Protein AF-A0A426WX35-F1 (afdb_monomer_lite)

Sequence (228 aa):
MSDLGHQDPDKEMKAKWRGLKNSTKVWNDLSATEEFERGLLHPQLARELYTLPSEVLLARAAKEMVLMALFDRVHDAGRLITFMDYWISHLQQELDAQKLGGGPEAVAKAEERASELEQELEKTKRERDEALQRLEASEKELNEVHSSLFEIQRLLKEARVRAQKMDDELLQSIKALENARAELPRQSVDRYKESTGFKEGLKRMGRVTYEYGYRVALARFHALHPDS

Secondary structure (DSSP, 8-state):
--------TTS------TT----S-GGG-HHHHHHHHTT---HHHHHHTTTS-HHHHHHHHHHHHHHHHHHHHHHHHHHHHHHHHHHHHHHHHHHHHHHHHT-HHHHHHHHHHHHHHHHHHHHHHHHHHHHHHHHHHHHHHHHHHHHHHHHHHHHHHHHHHHHHHHHHHHHHHHHHHHHHHHHHHHHHHHHHHHSHHHHHHHHHHHHHHHHHHHHHHHHHHHHH-TT-

Organism: Ensete ventricosum (NCBI:txid4639)

Radius of gyration: 81.28 Å; chains: 1; bounding box: 144×53×217 Å

Foldseek 3Di:
DDDDDDDDPPPPDDDPPVDDDPDPPCPPDPVSVVCVVVVNDPPVLVVCVVPDDPVVVVVVVVVVVVVVVVVVVVVVVVVVVVVVVVVVVVVVVVVVCCCPVCDPVVVVVVVVVVVVVVVVVVVVVVVVVVVVVVVVVVVVVVVVVVVVVVVVVVVVVVVVVVVVVVVVVVVVVVVVVVVCVVVVVVVVVVVVCVDPVNVVVVVVVVVVVVVVVVVVVVVVVCVVVVPD

pLDDT: mean 82.25, std 18.09, range [35.84, 98.69]

Structure (mmCIF, N/CA/C/O backbone):
data_AF-A0A426WX35-F1
#
_entry.id   AF-A0A426WX35-F1
#
loop_
_atom_site.group_PDB
_atom_site.id
_atom_site.type_symbol
_atom_site.label_atom_id
_atom_site.label_alt_id
_atom_site.label_comp_id
_atom_site.label_asym_id
_atom_site.label_entity_id
_atom_site.label_seq_id
_atom_site.pdbx_PDB_ins_code
_atom_site.Cartn_x
_atom_site.Cartn_y
_atom_site.Cartn_z
_atom_site.occupancy
_atom_site.B_iso_or_equiv
_atom_site.auth_seq_id
_atom_site.auth_comp_id
_atom_site.auth_asym_id
_atom_site.auth_atom_id
_atom_site.pdbx_PDB_model_num
ATOM 1 N N . MET A 1 1 ? 67.149 44.032 -99.003 1.00 35.84 1 MET A N 1
ATOM 2 C CA . MET A 1 1 ? 66.791 43.488 -100.328 1.00 35.84 1 MET A CA 1
ATOM 3 C C . MET A 1 1 ? 67.966 42.651 -100.782 1.00 35.84 1 MET A C 1
ATOM 5 O O . MET A 1 1 ? 69.007 43.220 -101.077 1.00 35.84 1 MET A O 1
ATOM 9 N N . SER A 1 2 ? 67.837 41.328 -100.715 1.00 41.03 2 SER A N 1
ATOM 10 C CA . SER A 1 2 ? 68.849 40.400 -101.221 1.00 41.03 2 SER A CA 1
ATOM 11 C C . SER A 1 2 ? 68.276 39.724 -102.454 1.00 41.03 2 SER A C 1
ATOM 13 O O . SER A 1 2 ? 67.173 39.185 -102.421 1.00 41.03 2 SER A O 1
ATOM 15 N N . ASP A 1 3 ? 69.034 39.874 -103.526 1.00 39.41 3 ASP A N 1
ATOM 16 C CA . ASP A 1 3 ? 68.765 39.500 -104.903 1.00 39.41 3 ASP A CA 1
ATOM 17 C C . ASP A 1 3 ? 68.552 37.981 -105.031 1.00 39.41 3 ASP A C 1
ATOM 19 O O . ASP A 1 3 ? 69.436 37.186 -104.700 1.00 39.41 3 ASP A O 1
ATOM 23 N N . LEU A 1 4 ? 67.352 37.568 -105.448 1.00 45.44 4 LEU A N 1
ATOM 24 C CA . LEU A 1 4 ? 67.028 36.171 -105.739 1.00 45.44 4 LEU A CA 1
ATOM 25 C C . LEU A 1 4 ? 67.332 35.915 -107.215 1.00 45.44 4 LEU A C 1
ATOM 27 O O . LEU A 1 4 ? 66.537 36.238 -108.097 1.00 45.44 4 LEU A O 1
ATOM 31 N N . GLY A 1 5 ? 68.505 35.332 -107.458 1.00 42.34 5 GLY A N 1
ATOM 32 C CA . GLY A 1 5 ? 68.944 34.909 -108.782 1.00 42.34 5 GLY A CA 1
ATOM 33 C C . GLY A 1 5 ? 67.929 33.985 -109.463 1.00 42.34 5 GLY A C 1
ATOM 34 O O . GLY A 1 5 ? 67.391 33.062 -108.850 1.00 42.34 5 GLY A O 1
ATOM 35 N N . HIS A 1 6 ? 67.694 34.258 -110.746 1.00 46.62 6 HIS A N 1
ATOM 36 C CA . HIS A 1 6 ? 66.867 33.479 -111.667 1.00 46.62 6 HIS A CA 1
ATOM 37 C C . HIS A 1 6 ? 67.117 31.963 -111.541 1.00 46.62 6 HIS A C 1
ATOM 39 O O . HIS A 1 6 ? 68.237 31.492 -111.748 1.00 46.62 6 HIS A O 1
ATOM 45 N N . GLN A 1 7 ? 66.061 31.199 -111.241 1.00 55.03 7 GLN A N 1
ATOM 46 C CA . GLN A 1 7 ? 66.040 29.743 -111.387 1.00 55.03 7 GLN A CA 1
ATOM 47 C C . GLN A 1 7 ? 65.289 29.365 -112.664 1.00 55.03 7 GLN A C 1
ATOM 49 O O . GLN A 1 7 ? 64.151 29.770 -112.872 1.00 55.03 7 GLN A O 1
ATOM 54 N N . ASP A 1 8 ? 65.972 28.585 -113.496 1.00 48.81 8 ASP A N 1
ATOM 55 C CA . ASP A 1 8 ? 65.489 28.005 -114.745 1.00 48.81 8 ASP A CA 1
ATOM 56 C C . ASP A 1 8 ? 64.387 26.952 -114.480 1.00 48.81 8 ASP A C 1
ATOM 58 O O . ASP A 1 8 ? 64.645 25.989 -113.743 1.00 48.81 8 ASP A O 1
ATOM 62 N N . PRO A 1 9 ? 63.170 27.120 -115.031 1.00 53.59 9 PRO A N 1
ATOM 63 C CA . PRO A 1 9 ? 62.050 26.204 -114.822 1.00 53.59 9 PRO A CA 1
ATOM 64 C C . PRO A 1 9 ? 62.204 24.835 -115.512 1.00 53.59 9 PRO A C 1
ATOM 66 O O . PRO A 1 9 ? 61.463 23.924 -115.149 1.00 53.59 9 PRO A O 1
ATOM 69 N N . ASP A 1 10 ? 63.176 24.641 -116.414 1.00 50.47 10 ASP A N 1
ATOM 70 C CA . ASP A 1 10 ? 63.428 23.348 -117.088 1.00 50.47 10 ASP A CA 1
ATOM 71 C C . ASP A 1 10 ? 64.494 22.480 -116.389 1.00 50.47 10 ASP A C 1
ATOM 73 O O . ASP A 1 10 ? 64.931 21.435 -116.888 1.00 50.47 10 ASP A O 1
ATOM 77 N N . LYS A 1 11 ? 64.916 22.865 -115.179 1.00 51.75 11 LYS A N 1
ATOM 78 C CA . LYS A 1 11 ? 65.880 22.088 -114.400 1.00 51.75 11 LYS A CA 1
ATOM 79 C C . LYS A 1 11 ? 65.215 20.870 -113.754 1.00 51.75 11 LYS A C 1
ATOM 81 O O . LYS A 1 11 ? 64.588 20.972 -112.703 1.00 51.75 11 LYS A O 1
ATOM 86 N N . GLU A 1 12 ? 65.431 19.706 -114.366 1.00 41.78 12 GLU A N 1
ATOM 87 C CA . GLU A 1 12 ? 65.040 18.371 -113.890 1.00 41.78 12 GLU A CA 1
ATOM 88 C C . GLU A 1 12 ? 65.126 18.239 -112.348 1.00 41.78 12 GLU A C 1
ATOM 90 O O . GLU A 1 12 ? 66.213 18.261 -111.750 1.00 41.78 12 GLU A O 1
ATOM 95 N N . MET A 1 13 ? 63.963 18.121 -111.684 1.00 36.88 13 MET A N 1
ATOM 96 C CA . MET A 1 13 ? 63.845 18.009 -110.224 1.00 36.88 13 MET A CA 1
ATOM 97 C C . MET A 1 13 ? 64.406 16.669 -109.732 1.00 36.88 13 MET A C 1
ATOM 99 O O . MET A 1 13 ? 63.690 15.688 -109.535 1.00 36.88 13 MET A O 1
ATOM 103 N N . LYS A 1 14 ? 65.712 16.628 -109.459 1.00 41.09 14 LYS A N 1
ATOM 104 C CA . LYS A 1 14 ? 66.335 15.516 -108.732 1.00 41.09 14 LYS A CA 1
ATOM 105 C C . LYS A 1 14 ? 65.851 15.501 -107.285 1.00 41.09 14 LYS A C 1
ATOM 107 O O . LYS A 1 14 ? 66.330 16.268 -106.446 1.00 41.09 14 LYS A O 1
ATOM 112 N N . ALA A 1 15 ? 64.935 14.589 -106.982 1.00 43.28 15 ALA A N 1
ATOM 113 C CA . ALA A 1 15 ? 64.483 14.334 -105.624 1.00 43.28 15 ALA A CA 1
ATOM 114 C C . ALA A 1 15 ? 65.666 13.890 -104.737 1.00 43.28 15 ALA A C 1
ATOM 116 O O . ALA A 1 15 ? 66.335 12.881 -104.985 1.00 43.28 15 ALA A O 1
ATOM 117 N N . LYS A 1 16 ? 65.966 14.687 -103.705 1.00 48.19 16 LYS A N 1
ATOM 118 C CA . LYS A 1 16 ? 67.061 14.457 -102.751 1.00 48.19 16 LYS A CA 1
ATOM 119 C C . LYS A 1 16 ? 66.663 13.393 -101.721 1.00 48.19 16 LYS A C 1
ATOM 121 O O . LYS A 1 16 ? 66.504 13.683 -100.544 1.00 48.19 16 LYS A O 1
ATOM 126 N N . TRP A 1 17 ? 66.584 12.136 -102.144 1.00 51.44 17 TRP A N 1
ATOM 127 C CA . TRP A 1 17 ? 66.287 10.985 -101.275 1.00 51.44 17 TRP A CA 1
ATOM 128 C C . TRP A 1 17 ? 67.484 10.484 -100.449 1.00 51.44 17 TRP A C 1
ATOM 130 O O . TRP A 1 17 ? 67.507 9.345 -99.992 1.00 51.44 17 TRP A O 1
ATOM 140 N N . ARG A 1 18 ? 68.517 11.309 -100.246 1.00 42.22 18 ARG A N 1
ATOM 141 C CA . ARG A 1 18 ? 69.808 10.853 -99.701 1.00 42.22 18 ARG A CA 1
ATOM 142 C C . ARG A 1 18 ? 69.814 10.631 -98.175 1.00 42.22 18 ARG A C 1
ATOM 144 O O . ARG A 1 18 ? 70.873 10.349 -97.628 1.00 42.22 18 ARG A O 1
ATOM 151 N N . GLY A 1 19 ? 68.667 10.761 -97.502 1.00 49.59 19 GLY A N 1
ATOM 152 C CA . GLY A 1 19 ? 68.556 10.712 -96.036 1.00 49.59 19 GLY A CA 1
ATOM 153 C C . GLY A 1 19 ? 67.538 9.724 -95.455 1.00 49.59 19 GLY A C 1
ATOM 154 O O . GLY A 1 19 ? 67.391 9.680 -94.239 1.00 49.59 19 GLY A O 1
ATOM 155 N N . LEU A 1 20 ? 66.835 8.928 -96.268 1.00 48.50 20 LEU A N 1
ATOM 156 C CA . LEU A 1 20 ? 65.834 7.978 -95.760 1.00 48.50 20 LEU A CA 1
ATOM 157 C C . LEU A 1 20 ? 66.506 6.711 -95.214 1.00 48.50 20 LEU A C 1
ATOM 159 O O . LEU A 1 20 ? 66.888 5.817 -95.969 1.00 48.50 20 LEU A O 1
ATOM 163 N N . LYS A 1 21 ? 66.657 6.626 -93.889 1.00 51.22 21 LYS A N 1
ATOM 164 C CA . LYS A 1 21 ? 67.103 5.406 -93.199 1.00 51.22 21 LYS A CA 1
ATOM 165 C C . LYS A 1 21 ? 65.905 4.502 -92.887 1.00 51.22 21 LYS A C 1
ATOM 167 O O . LYS A 1 21 ? 65.056 4.852 -92.078 1.00 51.22 21 LYS A O 1
ATOM 172 N N . ASN A 1 22 ? 65.891 3.302 -93.470 1.00 46.22 22 ASN A N 1
ATOM 173 C CA . ASN A 1 22 ? 64.995 2.207 -93.081 1.00 46.22 22 ASN A CA 1
ATOM 174 C C . ASN A 1 22 ? 65.512 1.561 -91.784 1.00 46.22 22 ASN A C 1
ATOM 176 O O . ASN A 1 22 ? 66.273 0.596 -91.836 1.00 46.22 22 ASN A O 1
ATOM 180 N N . SER A 1 23 ? 65.152 2.109 -90.624 1.00 51.22 23 SER A N 1
ATOM 181 C CA . SER A 1 23 ? 65.464 1.496 -89.328 1.00 51.22 23 SER A CA 1
ATOM 182 C C . SER A 1 23 ? 64.208 0.880 -88.724 1.00 51.22 23 SER A C 1
ATOM 184 O O . SER A 1 23 ? 63.247 1.581 -88.433 1.00 51.22 23 SER A O 1
ATOM 186 N N . THR A 1 24 ? 64.231 -0.427 -88.467 1.00 49.56 24 THR A N 1
ATOM 187 C CA . THR A 1 24 ? 63.160 -1.169 -87.772 1.00 49.56 24 THR A CA 1
ATOM 188 C C . THR A 1 24 ? 63.115 -0.877 -86.260 1.00 49.56 24 THR A C 1
ATOM 190 O O . THR A 1 24 ? 62.308 -1.454 -85.540 1.00 49.56 24 THR A O 1
ATOM 193 N N . LYS A 1 25 ? 63.997 -0.000 -85.757 1.00 54.25 25 LYS A N 1
ATOM 194 C CA . LYS A 1 25 ? 64.166 0.346 -84.336 1.00 54.25 25 LYS A CA 1
ATOM 195 C C . LYS A 1 25 ? 63.701 1.780 -84.039 1.00 54.25 25 LYS A C 1
ATOM 197 O O . LYS A 1 25 ? 64.444 2.545 -83.436 1.00 54.25 25 LYS A O 1
ATOM 202 N N . VAL A 1 26 ? 62.507 2.158 -84.499 1.00 51.62 26 VAL A N 1
ATOM 203 C CA . VAL A 1 26 ? 61.910 3.483 -84.208 1.00 51.62 26 VAL A CA 1
ATOM 204 C C . VAL A 1 26 ? 61.627 3.654 -82.706 1.00 51.62 26 VAL A C 1
ATOM 206 O O . VAL A 1 26 ? 61.770 4.743 -82.175 1.00 51.62 26 VAL A O 1
ATOM 209 N N . TRP A 1 27 ? 61.354 2.553 -82.001 1.00 49.62 27 TRP A N 1
ATOM 210 C CA . TRP A 1 27 ? 60.947 2.532 -80.590 1.00 49.62 27 TRP A CA 1
ATOM 211 C C . TRP A 1 27 ? 62.076 2.670 -79.555 1.00 49.62 27 TRP A C 1
ATOM 213 O O . TRP A 1 27 ? 61.814 2.606 -78.359 1.00 49.62 27 TRP A O 1
ATOM 223 N N . ASN A 1 28 ? 63.333 2.818 -79.984 1.00 49.47 28 ASN A N 1
ATOM 224 C CA . ASN A 1 28 ? 64.490 2.836 -79.076 1.00 49.47 28 ASN A CA 1
ATOM 225 C C . ASN A 1 28 ? 65.006 4.249 -78.756 1.00 49.47 28 ASN A C 1
ATOM 227 O O . ASN A 1 28 ? 66.001 4.377 -78.044 1.00 49.47 28 ASN A O 1
ATOM 231 N N . ASP A 1 29 ? 64.372 5.290 -79.297 1.00 58.91 29 ASP A N 1
ATOM 232 C CA . ASP A 1 29 ? 64.765 6.686 -79.110 1.00 58.91 29 ASP A CA 1
ATOM 233 C C . ASP A 1 29 ? 63.512 7.562 -78.946 1.00 58.91 29 ASP A C 1
ATOM 235 O O . ASP A 1 29 ? 62.600 7.522 -79.779 1.00 58.91 29 ASP A O 1
ATOM 239 N N . LEU A 1 30 ? 63.452 8.342 -77.860 1.00 59.59 30 LEU A N 1
ATOM 240 C CA . LEU A 1 30 ? 62.313 9.217 -77.550 1.00 59.59 30 LEU A CA 1
ATOM 241 C C . LEU A 1 30 ? 62.106 10.271 -78.647 1.00 59.59 30 LEU A C 1
ATOM 243 O O . LEU A 1 30 ? 60.969 10.552 -79.015 1.00 59.59 30 LEU A O 1
ATOM 247 N N . SER A 1 31 ? 63.200 10.788 -79.215 1.00 60.06 31 SER A N 1
ATOM 248 C CA . SER A 1 31 ? 63.159 11.794 -80.285 1.00 60.06 31 SER A CA 1
ATOM 249 C C . SER A 1 31 ? 62.548 11.225 -81.574 1.00 60.06 31 SER A C 1
ATOM 251 O O . SER A 1 31 ? 61.690 11.839 -82.203 1.00 60.06 31 SER A O 1
ATOM 253 N N . ALA A 1 32 ? 62.908 9.986 -81.929 1.00 55.72 32 ALA A N 1
ATOM 254 C CA . ALA A 1 32 ? 62.350 9.297 -83.094 1.00 55.72 32 ALA A CA 1
ATOM 255 C C . ALA A 1 32 ? 60.875 8.889 -82.904 1.00 55.72 32 ALA A C 1
ATOM 257 O O . ALA A 1 32 ? 60.145 8.758 -83.887 1.00 55.72 32 ALA A O 1
ATOM 258 N N . THR A 1 33 ? 60.439 8.702 -81.654 1.00 56.62 33 THR A N 1
ATOM 259 C CA . THR A 1 33 ? 59.055 8.347 -81.303 1.00 56.62 33 THR A CA 1
ATOM 260 C C . THR A 1 33 ? 58.130 9.568 -81.372 1.00 56.62 33 THR A C 1
ATOM 262 O O . THR A 1 33 ? 57.048 9.472 -81.947 1.00 56.62 33 THR A O 1
ATOM 265 N N . GLU A 1 34 ? 58.568 10.741 -80.897 1.00 57.81 34 GLU A N 1
ATOM 266 C CA . GLU A 1 34 ? 57.812 11.999 -81.047 1.00 57.81 34 GLU A CA 1
ATOM 267 C C . GLU A 1 34 ? 57.657 12.429 -82.516 1.00 57.81 34 GLU A C 1
ATOM 269 O O . GLU A 1 34 ? 56.597 12.921 -82.911 1.00 57.81 34 GLU A O 1
ATOM 274 N N . GLU A 1 35 ? 58.679 12.232 -83.357 1.00 58.09 35 GLU A N 1
ATOM 275 C CA . GLU A 1 35 ? 58.573 12.535 -84.794 1.00 58.09 35 GLU A CA 1
ATOM 276 C C . GLU A 1 35 ? 57.653 11.559 -85.553 1.00 58.09 35 GLU A C 1
ATOM 278 O O . GLU A 1 35 ? 57.046 11.937 -86.562 1.00 58.09 35 GLU A O 1
ATOM 283 N N . PHE A 1 36 ? 57.507 10.326 -85.060 1.00 57.84 36 PHE A N 1
ATOM 284 C CA . PHE A 1 36 ? 56.545 9.344 -85.566 1.00 57.84 36 PHE A CA 1
ATOM 285 C C . PHE A 1 36 ? 55.104 9.693 -85.149 1.00 57.84 36 PHE A C 1
ATOM 287 O O . PHE A 1 36 ? 54.229 9.750 -86.011 1.00 57.84 36 PHE A O 1
ATOM 294 N N . GLU A 1 37 ? 54.874 10.026 -83.873 1.00 55.34 37 GLU A N 1
ATOM 295 C CA . GLU A 1 37 ? 53.586 10.507 -83.328 1.00 55.34 37 GLU A CA 1
ATOM 296 C C . GLU A 1 37 ? 53.081 11.777 -84.040 1.00 55.34 37 GLU A C 1
ATOM 298 O O . GLU A 1 37 ? 51.889 11.932 -84.296 1.00 55.34 37 GLU A O 1
ATOM 303 N N . ARG A 1 38 ? 53.992 12.678 -84.438 1.00 58.56 38 ARG A N 1
ATOM 304 C CA . ARG A 1 38 ? 53.673 13.894 -85.212 1.00 58.56 38 ARG A CA 1
ATOM 305 C C . ARG A 1 38 ? 53.474 13.658 -86.717 1.00 58.56 38 ARG A C 1
ATOM 307 O O . ARG A 1 38 ? 53.255 14.619 -87.455 1.00 58.56 38 ARG A O 1
ATOM 314 N N . GLY A 1 39 ? 53.568 12.413 -87.190 1.00 57.16 39 GLY A N 1
ATOM 315 C CA . GLY A 1 39 ? 53.329 12.029 -88.586 1.00 57.16 39 GLY A CA 1
ATOM 316 C C . GLY A 1 39 ? 54.450 12.384 -89.576 1.00 57.16 39 GLY A C 1
ATOM 317 O O . GLY A 1 39 ? 54.257 12.228 -90.783 1.00 57.16 39 GLY A O 1
ATOM 318 N N . LEU A 1 40 ? 55.620 12.844 -89.109 1.00 56.00 40 LEU A N 1
ATOM 319 C CA . LEU A 1 40 ? 56.736 13.253 -89.980 1.00 56.00 40 LEU A CA 1
ATOM 320 C C . LEU A 1 40 ? 57.512 12.065 -90.571 1.00 56.00 40 LEU A C 1
ATOM 322 O O . LEU A 1 40 ? 58.073 12.176 -91.663 1.00 56.00 40 LEU A O 1
ATOM 326 N N . LEU A 1 41 ? 57.535 10.919 -89.886 1.00 56.69 41 LEU A N 1
ATOM 327 C CA . LEU A 1 41 ? 58.248 9.720 -90.330 1.00 56.69 41 LEU A CA 1
ATOM 328 C C . LEU A 1 41 ? 57.286 8.563 -90.607 1.00 56.69 41 LEU A C 1
ATOM 330 O O . LEU A 1 41 ? 57.254 7.565 -89.893 1.00 56.69 41 LEU A O 1
ATOM 334 N N . HIS A 1 42 ? 56.594 8.636 -91.745 1.00 58.88 42 HIS A N 1
ATOM 335 C CA . HIS A 1 42 ? 55.943 7.470 -92.353 1.00 58.88 42 HIS A CA 1
ATOM 336 C C . HIS A 1 42 ? 56.593 7.050 -93.690 1.00 58.88 42 HIS A C 1
ATOM 338 O O . HIS A 1 42 ? 55.940 7.002 -94.738 1.00 58.88 42 HIS A O 1
ATOM 344 N N . PRO A 1 43 ? 57.897 6.705 -93.689 1.00 59.28 43 PRO A N 1
ATOM 345 C CA . PRO A 1 43 ? 58.625 6.343 -94.904 1.00 59.28 43 PRO A CA 1
ATOM 346 C C . PRO A 1 43 ? 58.091 5.074 -95.592 1.00 59.28 43 PRO A C 1
ATOM 348 O O . PRO A 1 43 ? 58.172 4.971 -96.816 1.00 59.28 43 PRO A O 1
ATOM 351 N N . GLN A 1 44 ? 57.475 4.138 -94.855 1.00 58.00 44 GLN A N 1
ATOM 352 C CA . GLN A 1 44 ? 56.732 3.020 -95.454 1.00 58.00 44 GLN A CA 1
ATOM 353 C C . GLN A 1 44 ? 55.468 3.486 -96.195 1.00 58.00 44 GLN A C 1
ATOM 355 O O . GLN A 1 44 ? 55.207 3.013 -97.296 1.00 58.00 44 GLN A O 1
ATOM 360 N N . LEU A 1 45 ? 54.707 4.430 -95.630 1.00 60.50 45 LEU A N 1
ATOM 361 C CA . LEU A 1 45 ? 53.437 4.893 -96.197 1.00 60.50 45 LEU A CA 1
ATOM 362 C C . LEU A 1 45 ? 53.663 5.639 -97.522 1.00 60.50 45 LEU A C 1
ATOM 364 O O . LEU A 1 45 ? 53.009 5.345 -98.517 1.00 60.50 45 LEU A O 1
ATOM 368 N N . ALA A 1 46 ? 54.659 6.531 -97.566 1.00 60.84 46 ALA A N 1
ATOM 369 C CA . ALA A 1 46 ? 55.027 7.276 -98.775 1.00 60.84 46 ALA A CA 1
ATOM 370 C C . ALA A 1 46 ? 55.500 6.364 -99.924 1.00 60.84 46 ALA A C 1
ATOM 372 O O . ALA A 1 46 ? 55.205 6.621 -101.090 1.00 60.84 46 ALA A O 1
ATOM 373 N N . ARG A 1 47 ? 56.214 5.278 -99.599 1.00 61.72 47 ARG A N 1
ATOM 374 C CA . ARG A 1 47 ? 56.665 4.278 -100.578 1.00 61.72 47 ARG A CA 1
ATOM 375 C C . ARG A 1 47 ? 55.513 3.407 -101.089 1.00 61.72 47 ARG A C 1
ATOM 377 O O . ARG A 1 47 ? 55.476 3.077 -102.272 1.00 61.72 47 ARG A O 1
ATOM 384 N N . GLU A 1 48 ? 54.580 3.038 -100.222 1.00 62.41 48 GLU A N 1
ATOM 385 C CA . GLU A 1 48 ? 53.435 2.189 -100.563 1.00 62.41 48 GLU A CA 1
ATOM 386 C C . GLU A 1 48 ? 52.372 2.908 -101.401 1.00 62.41 48 GLU A C 1
ATOM 388 O O . GLU A 1 48 ? 51.821 2.296 -102.313 1.00 62.41 48 GLU A O 1
ATOM 393 N N . LEU A 1 49 ? 52.167 4.212 -101.188 1.00 64.88 49 LEU A N 1
ATOM 394 C CA . LEU A 1 49 ? 51.252 5.046 -101.982 1.00 64.88 49 LEU A CA 1
ATOM 395 C C . LEU A 1 49 ? 51.588 5.079 -103.488 1.00 64.88 49 LEU A C 1
ATOM 397 O O . LEU A 1 49 ? 50.693 5.269 -104.305 1.00 64.88 49 LEU A O 1
ATOM 401 N N . TYR A 1 50 ? 52.858 4.878 -103.860 1.00 63.00 50 TYR A N 1
ATOM 402 C CA . TYR A 1 50 ? 53.321 4.862 -105.257 1.00 63.00 50 TYR A CA 1
ATOM 403 C C . TYR A 1 50 ? 53.538 3.453 -105.832 1.00 63.00 50 TYR A C 1
ATOM 405 O O . TYR A 1 50 ? 53.851 3.328 -107.015 1.00 63.00 50 TYR A O 1
ATOM 413 N N . THR A 1 51 ? 53.418 2.392 -105.025 1.00 66.50 51 THR A N 1
ATOM 414 C CA . THR A 1 51 ? 53.774 1.021 -105.446 1.00 66.50 51 THR A CA 1
ATOM 415 C C . THR A 1 51 ? 52.658 -0.008 -105.280 1.00 66.50 51 THR A C 1
ATOM 417 O O . THR A 1 51 ? 52.723 -1.052 -105.927 1.00 66.50 51 THR A O 1
ATOM 420 N N . LEU A 1 52 ? 51.634 0.260 -104.461 1.00 74.12 52 LEU A N 1
ATOM 421 C CA . LEU A 1 52 ? 50.523 -0.663 -104.214 1.00 74.12 52 LEU A CA 1
ATOM 422 C C . LEU A 1 52 ? 49.212 -0.187 -104.873 1.00 74.12 52 LEU A C 1
ATOM 424 O O . LEU A 1 52 ? 48.945 1.015 -104.891 1.00 74.12 52 LEU A O 1
ATOM 428 N N . PRO A 1 53 ? 48.360 -1.102 -105.382 1.00 75.88 53 PRO A N 1
ATOM 429 C CA . PRO A 1 53 ? 47.014 -0.767 -105.850 1.00 75.88 53 PRO A CA 1
ATOM 430 C C . PRO A 1 53 ? 46.145 -0.146 -104.742 1.00 75.88 53 PRO A C 1
ATOM 432 O O . PRO A 1 53 ? 46.300 -0.466 -103.561 1.00 75.88 53 PRO A O 1
ATOM 435 N N . SER A 1 54 ? 45.185 0.701 -105.123 1.00 74.31 54 SER A N 1
ATOM 436 C CA . SER A 1 54 ? 44.313 1.450 -104.199 1.00 74.31 54 SER A CA 1
ATOM 437 C C . SER A 1 54 ? 43.532 0.569 -103.214 1.00 74.31 54 SER A C 1
ATOM 439 O O . SER A 1 54 ? 43.337 0.960 -102.067 1.00 74.31 54 SER A O 1
ATOM 441 N N . GLU A 1 55 ? 43.141 -0.639 -103.614 1.00 80.88 55 GLU A N 1
ATOM 442 C CA . GLU A 1 55 ? 42.439 -1.618 -102.769 1.00 80.88 55 GLU A CA 1
ATOM 443 C C . GLU A 1 55 ? 43.280 -2.052 -101.559 1.00 80.88 55 GLU A C 1
ATOM 445 O O . GLU A 1 55 ? 42.772 -2.173 -100.443 1.00 80.88 55 GLU A O 1
ATOM 450 N N . VAL A 1 56 ? 44.590 -2.223 -101.759 1.00 80.81 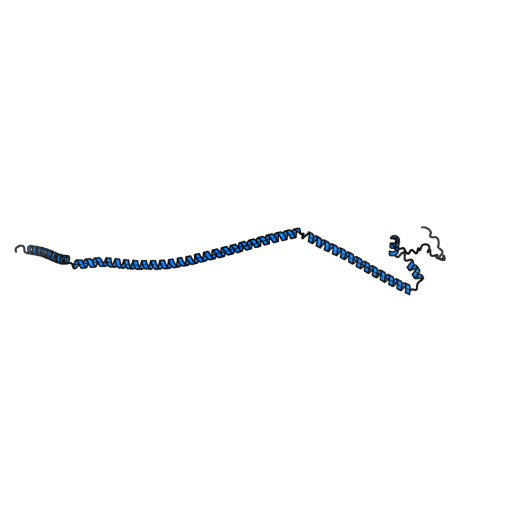56 VAL A N 1
ATOM 451 C CA . VAL A 1 56 ? 45.534 -2.612 -100.702 1.00 80.81 56 VAL A CA 1
ATOM 452 C C . VAL A 1 56 ? 45.758 -1.452 -99.732 1.00 80.81 56 VAL A C 1
ATOM 454 O O . VAL A 1 56 ? 45.842 -1.656 -98.519 1.00 80.81 56 VAL A O 1
ATOM 457 N N . LEU A 1 57 ? 45.793 -0.224 -100.252 1.00 78.25 57 LEU A N 1
ATOM 458 C CA . LEU A 1 57 ? 45.908 0.991 -99.448 1.00 78.25 57 LEU A CA 1
ATOM 459 C C . LEU A 1 57 ? 44.654 1.225 -98.593 1.00 78.25 57 LEU A C 1
ATOM 461 O O . LEU A 1 57 ? 44.781 1.545 -97.413 1.00 78.25 57 LEU A O 1
ATOM 465 N N . LEU A 1 58 ? 43.457 0.997 -99.144 1.00 79.06 58 LEU A N 1
ATOM 466 C CA . LEU A 1 58 ? 42.193 1.083 -98.404 1.00 79.06 58 LEU A CA 1
ATOM 467 C C . LEU A 1 58 ? 42.099 0.016 -97.306 1.00 79.06 58 LEU A C 1
ATOM 469 O O . LEU A 1 58 ? 41.725 0.336 -96.179 1.00 79.06 58 LEU A O 1
ATOM 473 N N . ALA A 1 59 ? 42.492 -1.229 -97.595 1.00 81.31 59 ALA A N 1
ATOM 474 C CA . ALA A 1 59 ? 42.530 -2.296 -96.593 1.00 81.31 59 ALA A CA 1
ATOM 475 C C . ALA A 1 59 ? 43.504 -1.976 -95.444 1.00 81.31 59 ALA A C 1
ATOM 477 O O . ALA A 1 59 ? 43.210 -2.245 -94.276 1.00 81.31 59 ALA A O 1
ATOM 478 N N . ARG A 1 60 ? 44.649 -1.356 -95.755 1.00 78.88 60 ARG A N 1
ATOM 479 C CA . ARG A 1 60 ? 45.608 -0.901 -94.745 1.00 78.88 60 ARG A CA 1
ATOM 480 C C . ARG A 1 60 ? 45.072 0.271 -93.928 1.00 78.88 60 ARG A C 1
ATOM 482 O O . ARG A 1 60 ? 45.148 0.221 -92.707 1.00 78.88 60 ARG A O 1
ATOM 489 N N . ALA A 1 61 ? 44.493 1.281 -94.574 1.00 76.19 61 ALA A N 1
ATOM 490 C CA . ALA A 1 61 ? 43.882 2.415 -93.887 1.00 76.19 61 ALA A CA 1
ATOM 491 C C . ALA A 1 61 ? 42.764 1.956 -92.935 1.00 76.19 61 ALA A C 1
ATOM 493 O O . ALA A 1 61 ? 42.724 2.384 -91.785 1.00 76.19 61 ALA A O 1
ATOM 494 N N . ALA A 1 62 ? 41.922 1.012 -93.369 1.00 77.62 62 ALA A N 1
ATOM 495 C CA . ALA A 1 62 ? 40.896 0.411 -92.521 1.00 77.62 62 ALA A CA 1
ATOM 496 C C . ALA A 1 62 ? 41.497 -0.317 -91.303 1.00 77.62 62 ALA A C 1
ATOM 498 O O . ALA A 1 62 ? 40.979 -0.190 -90.195 1.00 77.62 62 ALA A O 1
ATOM 499 N N . LYS A 1 63 ? 42.613 -1.039 -91.475 1.00 80.25 63 LYS A N 1
ATOM 500 C CA . LYS A 1 63 ? 43.327 -1.695 -90.369 1.00 80.25 63 LYS A CA 1
ATOM 501 C C . LYS A 1 63 ? 43.878 -0.687 -89.356 1.00 80.25 63 LYS A C 1
ATOM 503 O O . LYS A 1 63 ? 43.719 -0.903 -88.159 1.00 80.25 63 LYS A O 1
ATOM 508 N N . GLU A 1 64 ? 44.480 0.404 -89.820 1.00 79.19 64 GLU A N 1
ATOM 509 C CA . GLU A 1 64 ? 45.004 1.459 -88.941 1.00 79.19 64 GLU A CA 1
ATOM 510 C C . GLU A 1 64 ? 43.881 2.193 -88.196 1.00 79.19 64 GLU A C 1
ATOM 512 O O . GLU A 1 64 ? 43.986 2.418 -86.994 1.00 79.19 64 GLU A O 1
ATOM 517 N N . MET A 1 65 ? 42.752 2.479 -88.855 1.00 77.31 65 MET A N 1
ATOM 518 C CA . MET A 1 65 ? 41.572 3.050 -88.190 1.00 77.31 65 MET A CA 1
ATOM 519 C C . MET A 1 65 ? 41.039 2.147 -87.071 1.00 77.31 65 MET A C 1
ATOM 521 O O . MET A 1 65 ? 40.683 2.637 -86.001 1.00 77.31 65 MET A O 1
ATOM 525 N N . VAL A 1 66 ? 41.011 0.829 -87.292 1.00 83.00 66 VAL A N 1
ATOM 526 C CA . VAL A 1 66 ? 40.622 -0.140 -86.256 1.00 83.00 66 VAL A CA 1
ATOM 527 C C . VAL A 1 66 ? 41.637 -0.162 -85.111 1.00 83.00 66 VAL A C 1
ATOM 529 O O . VAL A 1 66 ? 41.231 -0.214 -83.953 1.00 83.00 66 VAL A O 1
ATOM 532 N N . LEU A 1 67 ? 42.940 -0.095 -85.400 1.00 82.88 67 LEU A N 1
ATOM 533 C CA . LEU A 1 67 ? 43.982 -0.047 -84.369 1.00 82.88 67 LEU A CA 1
ATOM 534 C C . LEU A 1 67 ? 43.897 1.223 -83.518 1.00 82.88 67 LEU A C 1
ATOM 536 O O . LEU A 1 67 ? 43.979 1.117 -82.297 1.00 82.88 67 LEU A O 1
ATOM 540 N N . MET A 1 68 ? 43.659 2.388 -84.126 1.00 79.25 68 MET A N 1
ATOM 541 C CA . MET A 1 68 ? 43.440 3.639 -83.391 1.00 79.25 68 MET A CA 1
ATOM 542 C C . MET A 1 68 ? 42.194 3.558 -82.506 1.00 79.25 68 MET A C 1
ATOM 544 O O . MET A 1 68 ? 42.275 3.845 -81.319 1.00 79.25 68 MET A O 1
ATOM 548 N N . ALA A 1 69 ? 41.068 3.060 -83.029 1.00 81.56 69 ALA A N 1
ATOM 549 C CA . ALA A 1 69 ? 39.847 2.900 -82.236 1.00 81.56 69 ALA A CA 1
ATOM 550 C C . ALA A 1 69 ? 40.019 1.910 -81.064 1.00 81.56 69 ALA A C 1
ATOM 552 O O . ALA A 1 69 ? 39.439 2.091 -79.991 1.00 81.56 69 ALA A O 1
ATOM 553 N N . LE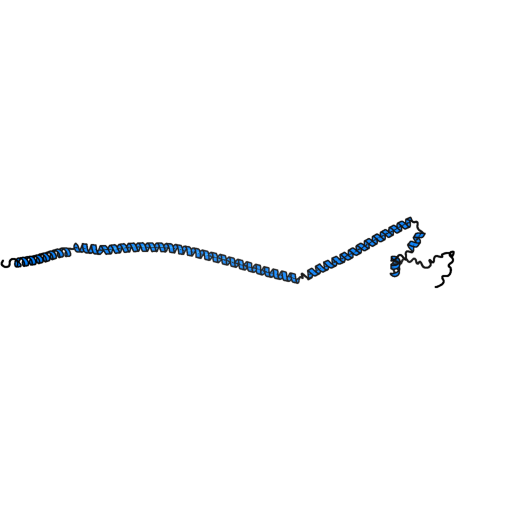U A 1 70 ? 40.816 0.851 -81.249 1.00 84.69 70 LEU A N 1
ATOM 554 C CA . LEU A 1 70 ? 41.181 -0.067 -80.168 1.00 84.69 70 LEU A CA 1
ATOM 555 C C . LEU A 1 70 ? 42.108 0.600 -79.147 1.00 84.69 70 LEU A C 1
ATOM 557 O O . LEU A 1 70 ? 41.921 0.389 -77.950 1.00 84.69 70 LEU A O 1
ATOM 561 N N . PHE A 1 71 ? 43.069 1.406 -79.599 1.00 75.50 71 PHE A N 1
ATOM 562 C CA . PHE A 1 71 ? 43.973 2.158 -78.733 1.00 75.50 71 PHE A CA 1
ATOM 563 C C . PHE A 1 71 ? 43.213 3.182 -77.884 1.00 75.50 71 PHE A C 1
ATOM 565 O O . PHE A 1 71 ? 43.377 3.181 -76.667 1.00 75.50 71 PHE A O 1
ATOM 572 N N . ASP A 1 72 ? 42.304 3.954 -78.483 1.00 81.62 72 ASP A N 1
ATOM 573 C CA . ASP A 1 72 ? 41.435 4.904 -77.780 1.00 81.62 72 ASP A CA 1
ATOM 574 C C . ASP A 1 72 ? 40.579 4.196 -76.725 1.00 81.62 72 ASP A C 1
ATOM 576 O O . ASP A 1 72 ? 40.515 4.624 -75.574 1.00 81.62 72 ASP A O 1
ATOM 580 N N . ARG A 1 73 ? 39.991 3.041 -77.066 1.00 81.69 73 ARG A N 1
ATOM 581 C CA . ARG A 1 73 ? 39.195 2.242 -76.122 1.00 81.69 73 ARG A CA 1
ATOM 582 C C . ARG A 1 73 ? 40.027 1.703 -74.957 1.00 81.69 73 ARG A C 1
ATOM 584 O O . ARG A 1 73 ? 39.540 1.673 -73.827 1.00 81.69 73 ARG A O 1
ATOM 591 N N . VAL A 1 74 ? 41.254 1.250 -75.217 1.00 85.81 74 VAL A N 1
ATOM 592 C CA . VAL A 1 74 ? 42.187 0.802 -74.169 1.00 85.81 74 VAL A CA 1
ATOM 593 C C . VAL A 1 74 ? 42.614 1.985 -73.300 1.00 85.81 74 VAL A C 1
ATOM 595 O O . VAL A 1 74 ? 42.637 1.862 -72.076 1.00 85.81 74 VAL A O 1
ATOM 598 N N . HIS A 1 75 ? 42.885 3.138 -73.908 1.00 82.81 75 HIS A N 1
ATOM 599 C CA . HIS A 1 75 ? 43.245 4.361 -73.206 1.00 82.81 75 HIS A CA 1
ATOM 600 C C . HIS A 1 75 ? 42.092 4.863 -72.315 1.00 82.81 75 HIS A C 1
ATOM 602 O O . HIS A 1 75 ? 42.314 5.253 -71.166 1.00 82.81 75 HIS A O 1
ATOM 608 N N . ASP A 1 76 ? 40.852 4.832 -72.800 1.00 85.69 76 ASP A N 1
ATOM 609 C CA . ASP A 1 76 ? 39.668 5.226 -72.031 1.00 85.69 76 ASP A CA 1
AT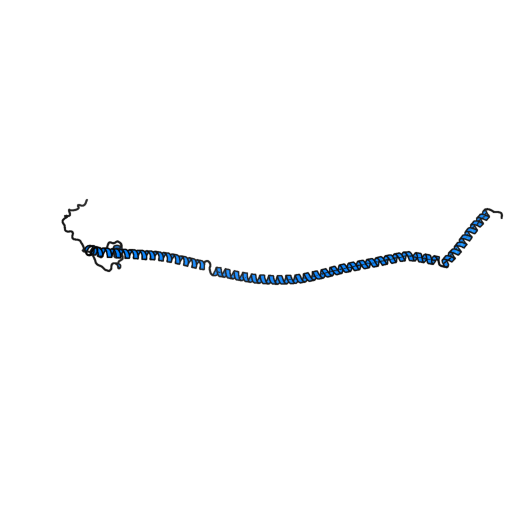OM 610 C C . ASP A 1 76 ? 39.359 4.244 -70.895 1.00 85.69 76 ASP A C 1
ATOM 612 O O . ASP A 1 76 ? 39.053 4.672 -69.779 1.00 85.69 76 ASP A O 1
ATOM 616 N N . ALA A 1 77 ? 39.528 2.937 -71.123 1.00 88.44 77 ALA A N 1
ATOM 617 C CA . ALA A 1 77 ? 39.456 1.938 -70.058 1.00 88.44 77 ALA A CA 1
ATOM 618 C C . ALA A 1 77 ? 40.545 2.166 -68.993 1.00 88.44 77 ALA A C 1
ATOM 620 O O . ALA A 1 77 ? 40.262 2.078 -67.800 1.00 88.44 77 ALA A O 1
ATOM 621 N N . GLY A 1 78 ? 41.763 2.527 -69.411 1.00 90.19 78 GLY A N 1
ATOM 622 C CA . GLY A 1 78 ? 42.857 2.892 -68.510 1.00 90.19 78 GLY A CA 1
ATOM 623 C C . GLY A 1 78 ? 42.514 4.092 -67.624 1.00 90.19 78 GLY A C 1
ATOM 624 O O . GLY A 1 78 ? 42.693 4.022 -66.409 1.00 90.19 78 GLY A O 1
ATOM 625 N N . ARG A 1 79 ? 41.929 5.156 -68.198 1.00 90.94 79 ARG A N 1
ATOM 626 C CA . ARG A 1 79 ? 41.455 6.327 -67.435 1.00 90.94 79 ARG A CA 1
ATOM 627 C C . ARG A 1 79 ? 40.400 5.957 -66.392 1.00 90.94 79 ARG A C 1
ATOM 629 O O . ARG A 1 79 ? 40.460 6.447 -65.265 1.00 90.94 79 ARG A O 1
ATOM 636 N N . LEU A 1 80 ? 39.452 5.093 -66.756 1.00 90.81 80 LEU A N 1
ATOM 637 C CA . LEU A 1 80 ? 38.411 4.635 -65.838 1.00 90.81 80 LEU A CA 1
ATOM 638 C C . LEU A 1 80 ? 38.998 3.817 -64.680 1.00 90.81 80 LEU A C 1
ATOM 640 O O . LEU A 1 80 ? 38.610 4.031 -63.536 1.00 90.81 80 LEU A O 1
ATOM 644 N N . ILE A 1 81 ? 39.951 2.924 -64.958 1.00 92.00 81 ILE A N 1
ATOM 645 C CA . ILE A 1 81 ? 40.625 2.124 -63.926 1.00 92.00 81 ILE A CA 1
ATOM 646 C C . ILE A 1 81 ? 41.340 3.036 -62.926 1.00 92.00 81 ILE A C 1
ATOM 648 O O . ILE A 1 81 ? 41.141 2.880 -61.728 1.00 92.00 81 ILE A O 1
ATOM 652 N N . THR A 1 82 ? 42.081 4.049 -63.387 1.00 92.19 82 THR A N 1
ATOM 653 C CA . THR A 1 82 ? 42.754 5.002 -62.485 1.00 92.19 82 THR A CA 1
ATOM 654 C C . THR A 1 82 ? 41.769 5.787 -61.615 1.00 92.19 82 THR A C 1
ATOM 656 O O . THR A 1 82 ? 42.030 6.018 -60.435 1.00 92.19 82 THR A O 1
ATOM 659 N N . PHE A 1 83 ? 40.621 6.186 -62.171 1.00 92.88 83 PHE A N 1
ATOM 660 C CA . PHE A 1 83 ? 39.570 6.852 -61.399 1.00 92.88 83 PHE A CA 1
ATOM 661 C C . PHE A 1 83 ? 38.970 5.927 -60.329 1.00 92.88 83 PHE A C 1
ATOM 663 O O . PHE A 1 83 ? 38.773 6.345 -59.187 1.00 92.88 83 PHE A O 1
ATOM 670 N N . MET A 1 84 ? 38.719 4.664 -60.678 1.00 96.00 84 MET A N 1
ATOM 671 C CA . MET A 1 84 ? 38.213 3.664 -59.736 1.00 96.00 84 MET A CA 1
ATOM 672 C C . MET A 1 84 ? 39.241 3.334 -58.649 1.00 96.00 84 MET A C 1
ATOM 674 O O . MET A 1 84 ? 38.860 3.255 -57.486 1.00 96.00 84 MET A O 1
ATOM 678 N N . ASP A 1 85 ? 40.528 3.228 -58.982 1.00 95.56 85 ASP A N 1
ATOM 679 C CA . ASP A 1 85 ? 41.607 3.019 -58.006 1.00 95.56 85 ASP A CA 1
ATOM 680 C C . ASP A 1 85 ? 41.699 4.176 -57.003 1.00 95.56 85 ASP A C 1
ATOM 682 O O . ASP A 1 85 ? 41.873 3.951 -55.801 1.00 95.56 85 ASP A O 1
ATOM 686 N N . TYR A 1 86 ? 41.521 5.417 -57.467 1.00 95.62 86 TYR A N 1
ATOM 687 C CA . TYR A 1 86 ? 41.431 6.585 -56.589 1.00 95.62 86 TYR A CA 1
ATOM 688 C C . TYR A 1 86 ? 40.221 6.496 -55.649 1.00 95.62 86 TYR A C 1
ATOM 690 O O . TYR A 1 86 ? 40.359 6.713 -54.445 1.00 95.62 86 TYR A O 1
ATOM 698 N N . TRP A 1 87 ? 39.047 6.132 -56.174 1.00 94.69 87 TRP A N 1
ATOM 699 C CA . TRP A 1 87 ? 37.823 6.020 -55.376 1.00 94.69 87 TRP A CA 1
ATOM 700 C C . TRP A 1 87 ? 37.893 4.881 -54.348 1.00 94.69 87 TRP A C 1
ATOM 702 O O . TRP A 1 87 ? 37.500 5.061 -53.196 1.00 94.69 87 TRP A O 1
ATOM 712 N N . ILE A 1 88 ? 38.468 3.737 -54.726 1.00 94.69 88 ILE A N 1
ATOM 713 C CA . ILE A 1 88 ? 38.737 2.612 -53.821 1.00 94.69 88 ILE A CA 1
ATOM 714 C C . ILE A 1 88 ? 39.713 3.039 -52.721 1.00 94.69 88 ILE A C 1
ATOM 716 O O . ILE A 1 88 ? 39.457 2.779 -51.548 1.00 94.69 88 ILE A O 1
ATOM 720 N N . SER A 1 89 ? 40.793 3.741 -53.076 1.00 95.19 89 SER A N 1
ATOM 721 C CA . SER A 1 89 ? 41.775 4.236 -52.102 1.00 95.19 89 SER A CA 1
ATOM 722 C C . SER A 1 89 ? 41.155 5.230 -51.117 1.00 95.19 89 SER A C 1
ATOM 724 O O . SER A 1 89 ? 41.424 5.162 -49.919 1.00 95.19 89 SER A O 1
ATOM 726 N N . HIS A 1 90 ? 40.280 6.114 -51.602 1.00 93.31 90 HIS A N 1
ATOM 727 C CA . HIS A 1 90 ? 39.541 7.060 -50.771 1.00 93.31 90 HIS A CA 1
ATOM 728 C C . HIS A 1 90 ? 38.611 6.349 -49.781 1.00 93.31 90 HIS A C 1
ATOM 730 O O . HIS A 1 90 ? 38.646 6.639 -48.588 1.00 93.31 90 HIS A O 1
ATOM 736 N N . LEU A 1 91 ? 37.805 5.391 -50.248 1.00 91.50 91 LEU A N 1
ATOM 737 C CA . LEU A 1 91 ? 36.914 4.620 -49.376 1.00 91.50 91 LEU A CA 1
ATOM 738 C C . LEU A 1 91 ? 37.680 3.773 -48.360 1.00 91.50 91 LEU A C 1
ATOM 740 O O . LEU A 1 91 ? 37.264 3.674 -47.209 1.00 91.50 91 LEU A O 1
ATOM 744 N N . GLN A 1 92 ? 38.807 3.186 -48.766 1.00 92.00 92 GLN A N 1
ATOM 745 C CA . GLN A 1 92 ? 39.677 2.443 -47.861 1.00 92.00 92 GLN A CA 1
ATOM 746 C C . GLN A 1 92 ? 40.205 3.361 -46.751 1.00 92.00 92 GLN A C 1
ATOM 748 O O . GLN A 1 92 ? 40.148 3.002 -45.577 1.00 92.00 92 GLN A O 1
ATOM 753 N N . GLN A 1 93 ? 40.630 4.578 -47.107 1.00 88.81 93 GLN A N 1
ATOM 754 C CA . GLN A 1 93 ? 41.077 5.582 -46.147 1.00 88.81 93 GLN A CA 1
ATOM 755 C C . GLN A 1 93 ? 39.950 6.047 -45.213 1.00 88.81 93 GLN A C 1
ATOM 757 O O . GLN A 1 93 ? 40.192 6.195 -44.018 1.00 88.81 93 GLN A O 1
ATOM 762 N N . GLU A 1 94 ? 38.731 6.266 -45.712 1.00 83.94 94 GLU A N 1
ATOM 763 C CA . GLU A 1 94 ? 37.577 6.609 -44.869 1.00 83.94 94 GLU A CA 1
ATOM 764 C C . GLU A 1 94 ? 37.216 5.478 -43.905 1.00 83.94 94 GLU A C 1
ATOM 766 O O . GLU A 1 94 ? 36.928 5.737 -42.737 1.00 83.94 94 GLU A O 1
ATOM 771 N N . LEU A 1 95 ? 37.272 4.226 -44.361 1.00 82.62 95 LEU A N 1
ATOM 772 C CA . LEU A 1 95 ? 36.999 3.055 -43.533 1.00 82.62 95 LEU A CA 1
ATOM 773 C C . LEU A 1 95 ? 38.060 2.896 -42.439 1.00 82.62 95 LEU A C 1
ATOM 775 O O . LEU A 1 95 ? 37.718 2.678 -41.276 1.00 82.62 95 LEU A O 1
ATOM 779 N N . ASP A 1 96 ? 39.337 3.080 -42.773 1.00 83.00 96 ASP A N 1
ATOM 780 C CA . ASP A 1 96 ? 40.429 3.060 -41.799 1.00 83.00 96 ASP A CA 1
ATOM 781 C C . ASP A 1 96 ? 40.341 4.250 -40.829 1.00 83.00 96 ASP A C 1
ATOM 783 O O . ASP A 1 96 ? 40.520 4.081 -39.621 1.00 83.00 96 ASP A O 1
ATOM 787 N N . ALA A 1 97 ? 39.974 5.440 -41.310 1.00 78.25 97 ALA A N 1
ATOM 788 C CA . ALA A 1 97 ? 39.735 6.612 -40.473 1.00 78.25 97 ALA A CA 1
ATOM 789 C C . ALA A 1 97 ? 38.526 6.430 -39.544 1.00 78.25 97 ALA A C 1
ATOM 791 O O . ALA A 1 97 ? 38.587 6.861 -38.398 1.00 78.25 97 ALA A O 1
ATOM 792 N N . GLN A 1 98 ? 37.452 5.764 -39.978 1.00 74.44 98 GLN A N 1
ATOM 793 C CA . GLN A 1 98 ? 36.317 5.405 -39.118 1.00 74.44 98 GLN A CA 1
ATOM 794 C C . GLN A 1 98 ? 36.697 4.341 -38.088 1.00 74.44 98 GLN A C 1
ATOM 796 O O . GLN A 1 98 ? 36.275 4.425 -36.937 1.00 74.44 98 GLN A O 1
ATOM 801 N N . LYS A 1 99 ? 37.538 3.378 -38.466 1.00 71.88 99 LYS A N 1
ATOM 802 C CA . LYS A 1 99 ? 38.070 2.350 -37.563 1.00 71.88 99 LYS A CA 1
ATOM 803 C C . LYS A 1 99 ? 39.023 2.929 -36.512 1.00 71.88 99 LYS A C 1
ATOM 805 O O . LYS A 1 99 ? 39.106 2.407 -35.403 1.00 71.88 99 LYS A O 1
ATOM 810 N N . LEU A 1 100 ? 39.720 4.016 -36.846 1.00 68.00 100 LEU A N 1
ATOM 811 C CA . LEU A 1 100 ? 40.561 4.785 -35.925 1.00 68.00 100 LEU A CA 1
ATOM 812 C C . LEU A 1 100 ? 39.755 5.823 -35.117 1.00 68.00 100 LEU A C 1
ATOM 814 O O . LEU A 1 100 ? 40.052 6.042 -33.946 1.00 68.00 100 LEU A O 1
ATOM 818 N N . GLY A 1 101 ? 38.738 6.447 -35.720 1.00 65.31 101 GLY A N 1
ATOM 819 C CA . GLY A 1 101 ? 37.913 7.517 -35.143 1.00 65.31 101 GLY A CA 1
ATOM 820 C C . GLY A 1 101 ? 36.807 7.014 -34.212 1.00 65.31 101 GLY A C 1
ATOM 821 O O . GLY A 1 101 ? 36.568 7.602 -33.161 1.00 65.31 101 GLY A O 1
ATOM 822 N N . GLY A 1 102 ? 36.192 5.877 -34.536 1.00 60.25 102 GLY A N 1
ATOM 823 C CA . GLY A 1 102 ? 35.456 5.020 -33.605 1.00 60.25 102 GLY A CA 1
ATOM 824 C C . GLY A 1 102 ? 36.405 4.004 -32.975 1.00 60.25 102 GLY A C 1
ATOM 825 O O . GLY A 1 102 ? 36.193 2.801 -33.094 1.00 60.25 102 GLY A O 1
ATOM 826 N N . GLY A 1 103 ? 37.512 4.491 -32.410 1.00 74.44 103 GLY A N 1
ATOM 827 C CA . GLY A 1 103 ? 38.650 3.657 -32.042 1.00 74.44 103 GLY A CA 1
ATOM 828 C C . GLY A 1 103 ? 38.295 2.522 -31.068 1.00 74.44 103 GLY A C 1
ATOM 829 O O . GLY A 1 103 ? 37.359 2.662 -30.273 1.00 74.44 103 GLY A O 1
ATOM 830 N N . PRO A 1 104 ? 39.090 1.433 -31.045 1.00 74.38 104 PRO A N 1
ATOM 831 C CA . PRO A 1 104 ? 38.940 0.335 -30.085 1.00 74.38 104 PRO A CA 1
ATOM 832 C C . PRO A 1 104 ? 38.835 0.810 -28.631 1.00 74.38 104 PRO A C 1
ATOM 834 O O . PRO A 1 104 ? 38.147 0.196 -27.829 1.00 74.38 104 PRO A O 1
ATOM 837 N N . GLU A 1 105 ? 39.469 1.936 -28.301 1.00 77.81 105 GLU A N 1
ATOM 838 C CA . GLU A 1 105 ? 39.408 2.552 -26.976 1.00 77.81 105 GLU A CA 1
ATOM 839 C C . GLU A 1 105 ? 38.033 3.160 -26.648 1.00 77.81 105 GLU A C 1
ATOM 841 O O . GLU A 1 105 ? 37.565 3.045 -25.518 1.00 77.81 105 GLU A O 1
ATOM 846 N N . ALA A 1 106 ? 37.360 3.790 -27.616 1.00 80.88 106 ALA A N 1
ATOM 847 C CA . ALA A 1 106 ? 36.013 4.326 -27.416 1.00 80.88 106 ALA A CA 1
ATOM 848 C C . ALA A 1 106 ? 34.984 3.194 -27.274 1.00 80.88 106 ALA A C 1
ATOM 850 O O . ALA A 1 106 ? 34.078 3.292 -26.447 1.00 80.88 106 ALA A O 1
ATOM 851 N N . VAL A 1 107 ? 35.164 2.107 -28.034 1.00 82.62 107 VAL A N 1
ATOM 852 C CA . VAL A 1 107 ? 34.355 0.885 -27.920 1.00 82.62 107 VAL A CA 1
ATOM 853 C C . VAL A 1 107 ? 34.594 0.202 -26.572 1.00 82.62 107 VAL A C 1
ATOM 855 O O . VAL A 1 107 ? 33.628 -0.070 -25.868 1.00 82.62 107 VAL A O 1
ATOM 858 N N . ALA A 1 108 ? 35.851 0.029 -26.152 1.00 86.50 108 ALA A N 1
ATOM 859 C CA . ALA A 1 108 ? 36.188 -0.554 -24.853 1.00 86.50 108 ALA A CA 1
ATOM 860 C C . ALA A 1 108 ? 35.625 0.271 -23.683 1.00 86.50 108 ALA A C 1
ATOM 862 O O . ALA A 1 108 ? 35.033 -0.289 -22.767 1.00 86.50 108 ALA A O 1
ATOM 863 N N . LYS A 1 109 ? 35.721 1.609 -23.739 1.00 88.06 109 LYS A N 1
ATOM 864 C CA . LYS A 1 109 ? 35.115 2.505 -22.735 1.00 88.06 109 LYS A CA 1
ATOM 865 C C . LYS A 1 109 ? 33.586 2.416 -22.709 1.00 88.06 109 LYS A C 1
ATOM 867 O O . LYS A 1 109 ? 32.982 2.585 -21.653 1.00 88.06 109 LYS A O 1
ATOM 872 N N . ALA A 1 110 ? 32.943 2.200 -23.857 1.00 88.31 110 ALA A N 1
ATOM 873 C CA . ALA A 1 110 ? 31.497 2.003 -23.923 1.00 88.31 110 ALA A CA 1
ATOM 874 C C . ALA A 1 110 ? 31.082 0.636 -23.354 1.00 88.31 110 ALA A C 1
ATOM 876 O O . ALA A 1 110 ? 30.083 0.556 -22.643 1.00 88.31 110 ALA A O 1
ATOM 877 N N . GLU A 1 111 ? 31.859 -0.411 -23.622 1.00 90.75 111 GLU A N 1
ATOM 878 C CA . GLU A 1 111 ? 31.637 -1.773 -23.125 1.00 90.75 111 GLU A CA 1
ATOM 879 C C . GLU A 1 111 ? 31.871 -1.886 -21.609 1.00 90.75 111 GLU A C 1
ATOM 881 O O . GLU A 1 111 ? 31.069 -2.498 -20.901 1.00 90.75 111 GLU A O 1
ATOM 886 N N . GLU A 1 112 ? 32.901 -1.216 -21.084 1.00 94.06 112 GLU A N 1
ATOM 887 C CA . GLU A 1 112 ? 33.147 -1.090 -19.642 1.00 94.06 112 GLU A CA 1
ATOM 888 C C . GLU A 1 112 ? 31.957 -0.416 -18.945 1.00 94.06 112 GLU A C 1
ATOM 890 O O . GLU A 1 112 ? 31.387 -0.975 -18.010 1.00 94.06 112 GLU A O 1
ATOM 895 N N . ARG A 1 113 ? 31.487 0.726 -19.469 1.00 94.75 113 ARG A N 1
ATOM 896 C CA . ARG A 1 113 ? 30.298 1.415 -18.937 1.00 94.75 113 ARG A CA 1
ATOM 897 C C . ARG A 1 113 ? 29.025 0.577 -19.037 1.00 94.75 113 ARG A C 1
ATOM 899 O O . ARG A 1 113 ? 28.175 0.661 -18.156 1.00 94.75 113 ARG A O 1
ATOM 906 N N . ALA A 1 114 ? 28.866 -0.203 -20.106 1.00 95.56 114 ALA A N 1
ATOM 907 C CA . ALA A 1 114 ? 27.732 -1.113 -20.245 1.00 95.56 114 ALA A CA 1
ATOM 908 C C . ALA A 1 114 ? 27.767 -2.208 -19.166 1.00 95.56 114 ALA A C 1
ATOM 910 O O . ALA A 1 114 ? 26.736 -2.489 -18.559 1.00 95.56 114 ALA A O 1
ATOM 911 N N . SER A 1 115 ? 28.955 -2.744 -18.871 1.00 96.69 115 SER A N 1
ATOM 912 C CA . SER A 1 115 ? 29.162 -3.751 -17.823 1.00 96.69 115 SER A CA 1
ATOM 913 C C . SER A 1 115 ? 28.904 -3.188 -16.420 1.00 96.69 115 SER A C 1
ATOM 915 O O . SER A 1 115 ? 28.225 -3.825 -15.615 1.00 96.69 115 SER A O 1
ATOM 917 N N . GLU A 1 116 ? 29.382 -1.973 -16.131 1.00 97.50 116 GLU A N 1
ATOM 918 C CA . GLU A 1 116 ? 29.093 -1.269 -14.871 1.00 97.50 116 GLU A CA 1
ATOM 919 C C . GLU A 1 116 ? 27.585 -1.047 -14.682 1.00 97.50 116 GLU A C 1
ATOM 921 O O . GLU A 1 116 ? 27.033 -1.325 -13.615 1.00 97.50 116 GLU A O 1
ATOM 926 N N . LEU A 1 117 ? 26.893 -0.587 -15.731 1.00 97.31 117 LEU A N 1
ATOM 927 C CA . LEU A 1 117 ? 25.445 -0.377 -15.695 1.00 97.31 117 LEU A CA 1
ATOM 928 C C . LEU A 1 117 ? 24.673 -1.684 -15.505 1.00 97.31 117 LEU A C 1
ATOM 930 O O . LEU A 1 117 ? 23.691 -1.702 -14.764 1.00 97.31 117 LEU A O 1
ATOM 934 N N . GLU A 1 118 ? 25.098 -2.775 -16.142 1.00 97.62 118 GLU A N 1
ATOM 935 C CA . GLU A 1 118 ? 24.488 -4.094 -15.959 1.00 97.62 118 GLU A CA 1
ATOM 936 C C . GLU A 1 118 ? 24.651 -4.587 -14.514 1.00 97.62 118 GLU A C 1
ATOM 938 O O . GLU A 1 118 ? 23.691 -5.072 -13.908 1.00 97.62 118 GLU A O 1
ATOM 943 N N . GLN A 1 119 ? 25.827 -4.382 -13.916 1.00 97.81 119 GLN A N 1
ATOM 944 C CA . GLN A 1 119 ? 26.077 -4.728 -12.520 1.00 97.81 119 GLN A CA 1
ATOM 945 C C . GLN A 1 119 ? 25.194 -3.922 -11.552 1.00 97.81 119 GLN A C 1
ATOM 947 O O . GLN A 1 119 ? 24.604 -4.503 -10.634 1.00 97.81 119 GLN A O 1
ATOM 952 N N . GLU A 1 120 ? 25.063 -2.608 -11.753 1.00 97.62 120 GLU A N 1
ATOM 953 C CA . GLU A 1 120 ? 24.176 -1.757 -10.945 1.00 97.62 120 GLU A CA 1
ATOM 954 C C . GLU A 1 120 ? 22.697 -2.127 -11.141 1.00 97.62 120 GLU A C 1
ATOM 956 O O . GLU A 1 120 ? 21.911 -2.134 -10.190 1.00 97.62 120 GLU A O 1
ATOM 961 N N . LEU A 1 121 ? 22.299 -2.526 -12.349 1.00 97.50 121 LEU A N 1
ATOM 962 C CA . LEU A 1 121 ? 20.945 -3.003 -12.625 1.00 97.50 121 LEU A CA 1
ATOM 963 C C . LEU A 1 121 ? 20.657 -4.309 -11.865 1.00 97.50 121 LEU A C 1
ATOM 965 O O . LEU A 1 121 ? 19.616 -4.443 -11.219 1.00 97.50 121 LEU A O 1
ATOM 969 N N . GLU A 1 122 ? 21.591 -5.255 -11.860 1.00 97.75 122 GLU A N 1
ATOM 970 C CA . GLU A 1 122 ? 21.454 -6.485 -11.073 1.00 97.75 122 GLU A CA 1
ATOM 971 C C . GLU A 1 122 ? 21.472 -6.229 -9.561 1.00 97.75 122 GLU A C 1
ATOM 973 O O . GLU A 1 122 ? 20.788 -6.916 -8.798 1.00 97.75 122 GLU A O 1
ATOM 978 N N . LYS A 1 123 ? 22.219 -5.230 -9.089 1.00 98.25 123 LYS A N 1
ATOM 979 C CA . LYS A 1 123 ? 22.189 -4.810 -7.683 1.00 98.25 123 LYS A CA 1
ATOM 980 C C . LYS A 1 123 ? 20.834 -4.204 -7.306 1.00 98.25 123 LYS A C 1
ATOM 982 O O . LYS A 1 123 ? 20.215 -4.663 -6.348 1.00 98.25 123 LYS A O 1
ATOM 987 N N . THR A 1 124 ? 20.329 -3.253 -8.089 1.00 96.94 124 THR A N 1
ATOM 988 C CA . THR A 1 124 ? 19.027 -2.606 -7.841 1.00 96.94 124 THR A CA 1
ATOM 989 C C . THR A 1 124 ? 17.855 -3.583 -7.943 1.00 96.94 124 THR A C 1
ATOM 991 O O . THR A 1 124 ? 16.897 -3.470 -7.178 1.00 96.94 124 THR A O 1
ATOM 994 N N . LYS A 1 125 ? 17.926 -4.591 -8.824 1.00 97.81 125 LYS A N 1
ATOM 995 C CA . LYS A 1 125 ? 16.960 -5.704 -8.848 1.00 97.81 125 LYS A CA 1
ATOM 996 C C . LYS A 1 125 ? 16.933 -6.462 -7.522 1.00 97.81 125 LYS A C 1
ATOM 998 O O . LYS A 1 125 ? 15.854 -6.629 -6.961 1.00 97.81 125 LYS A O 1
ATOM 1003 N N . ARG A 1 126 ? 18.100 -6.864 -6.998 1.00 98.06 126 ARG A N 1
ATOM 1004 C CA . ARG A 1 126 ? 18.192 -7.552 -5.697 1.00 98.06 126 ARG A CA 1
ATOM 1005 C C . ARG A 1 126 ? 17.645 -6.690 -4.562 1.00 98.06 126 ARG A C 1
ATOM 1007 O O . ARG A 1 126 ? 16.829 -7.168 -3.783 1.00 98.06 126 ARG A O 1
ATOM 1014 N N . GLU A 1 127 ? 18.032 -5.416 -4.503 1.00 98.19 127 GLU A N 1
ATOM 1015 C CA . GLU A 1 127 ? 17.537 -4.474 -3.489 1.00 98.19 127 GLU A CA 1
ATOM 1016 C C . GLU A 1 127 ? 16.010 -4.319 -3.546 1.00 98.19 127 GLU A C 1
ATOM 1018 O O . GLU A 1 127 ? 15.343 -4.306 -2.509 1.00 98.19 127 GLU A O 1
ATOM 1023 N N . ARG A 1 128 ? 15.439 -4.248 -4.755 1.00 98.19 128 ARG A N 1
ATOM 1024 C CA . ARG A 1 128 ? 13.989 -4.175 -4.958 1.00 98.19 128 ARG A CA 1
ATOM 1025 C C . ARG A 1 128 ? 13.284 -5.455 -4.513 1.00 98.19 128 ARG A C 1
ATOM 1027 O O . ARG A 1 128 ? 12.225 -5.361 -3.898 1.00 98.19 128 ARG A O 1
ATOM 1034 N N . ASP A 1 129 ? 13.854 -6.623 -4.781 1.00 98.44 129 ASP A N 1
ATOM 1035 C CA . ASP A 1 129 ? 13.269 -7.897 -4.356 1.00 98.44 129 ASP A CA 1
ATOM 1036 C C . ASP A 1 129 ? 13.334 -8.061 -2.825 1.00 98.44 129 ASP A C 1
ATOM 1038 O O . ASP A 1 129 ? 12.361 -8.496 -2.207 1.00 98.44 129 ASP A O 1
ATOM 1042 N N . GLU A 1 130 ? 14.413 -7.621 -2.172 1.00 98.19 130 GLU A N 1
ATOM 1043 C CA . GLU A 1 130 ? 14.468 -7.561 -0.705 1.00 98.19 130 GLU A CA 1
ATOM 1044 C C . GLU A 1 130 ? 13.464 -6.554 -0.125 1.00 98.19 130 GLU A C 1
ATOM 1046 O O . GLU A 1 130 ? 12.834 -6.813 0.901 1.00 98.19 130 GLU A O 1
ATOM 1051 N N . ALA A 1 131 ? 13.308 -5.384 -0.753 1.00 98.25 131 ALA A N 1
ATOM 1052 C CA . ALA A 1 131 ? 12.317 -4.395 -0.341 1.00 98.25 131 ALA A CA 1
ATOM 1053 C C . ALA A 1 131 ? 10.887 -4.941 -0.477 1.00 98.25 131 ALA A C 1
ATOM 1055 O O . ALA A 1 131 ? 10.065 -4.703 0.407 1.00 98.25 131 ALA A O 1
ATOM 1056 N N . LEU A 1 132 ? 10.611 -5.721 -1.527 1.00 98.56 132 LEU A N 1
ATOM 1057 C CA . LEU A 1 132 ? 9.340 -6.421 -1.704 1.00 98.56 132 LEU A CA 1
ATOM 1058 C C . LEU A 1 132 ? 9.099 -7.429 -0.573 1.00 98.56 132 LEU A C 1
ATOM 1060 O O . LEU A 1 132 ? 8.025 -7.433 0.020 1.00 98.56 132 LEU A O 1
ATOM 1064 N N . GLN A 1 133 ? 10.106 -8.224 -0.203 1.00 98.44 133 GLN A N 1
ATOM 1065 C CA . GLN A 1 133 ? 9.990 -9.157 0.925 1.00 98.44 133 GLN A CA 1
ATOM 1066 C C . GLN A 1 133 ? 9.727 -8.434 2.253 1.00 98.44 133 GLN A C 1
ATOM 1068 O O . GLN A 1 133 ? 8.915 -8.889 3.060 1.00 98.44 133 GLN A O 1
ATOM 1073 N N . ARG A 1 134 ? 10.382 -7.287 2.484 1.00 98.31 134 ARG A N 1
ATOM 1074 C CA . ARG A 1 134 ? 10.123 -6.439 3.661 1.00 98.31 134 ARG A CA 1
ATOM 1075 C C . ARG A 1 134 ? 8.697 -5.881 3.650 1.00 98.31 134 ARG A C 1
ATOM 1077 O O . ARG A 1 134 ? 8.049 -5.879 4.694 1.00 98.31 134 ARG A O 1
ATOM 1084 N N . LEU A 1 135 ? 8.200 -5.456 2.486 1.00 98.06 135 LEU A N 1
ATOM 1085 C CA . LEU A 1 135 ? 6.818 -5.005 2.308 1.00 98.06 135 LEU A CA 1
ATOM 1086 C C . LEU A 1 135 ? 5.831 -6.126 2.662 1.00 98.06 135 LEU A C 1
ATOM 1088 O O . LEU A 1 135 ? 4.973 -5.918 3.515 1.00 98.06 135 LEU A O 1
ATOM 1092 N N . GLU A 1 136 ? 5.996 -7.321 2.092 1.00 98.19 136 GLU A N 1
ATOM 1093 C CA . GLU A 1 136 ? 5.139 -8.481 2.378 1.00 98.19 136 GLU A CA 1
ATOM 1094 C C . GLU A 1 136 ? 5.154 -8.878 3.862 1.00 98.19 136 GLU A C 1
ATOM 1096 O O . GLU A 1 136 ? 4.122 -9.261 4.417 1.00 98.19 136 GLU A O 1
ATOM 1101 N N . ALA A 1 137 ? 6.312 -8.796 4.525 1.00 98.31 137 ALA A N 1
ATOM 1102 C CA . ALA A 1 137 ? 6.418 -9.039 5.961 1.00 98.31 137 ALA A CA 1
ATOM 1103 C C . ALA A 1 137 ? 5.623 -7.995 6.761 1.00 98.31 137 ALA A C 1
ATOM 1105 O O . ALA A 1 137 ? 4.796 -8.364 7.594 1.00 98.31 137 ALA A O 1
ATOM 1106 N N . SER A 1 138 ? 5.801 -6.707 6.453 1.00 97.44 138 SER A N 1
ATOM 1107 C CA . SER A 1 138 ? 5.064 -5.634 7.130 1.00 97.44 138 SER A CA 1
ATOM 1108 C C . SER A 1 138 ? 3.553 -5.684 6.872 1.00 97.44 138 SER A C 1
ATOM 1110 O O . SER A 1 138 ? 2.770 -5.386 7.768 1.00 97.44 138 SER A O 1
ATOM 1112 N N . GLU A 1 139 ? 3.111 -6.120 5.690 1.00 98.25 139 GLU A N 1
ATOM 1113 C CA . GLU A 1 139 ? 1.688 -6.301 5.391 1.00 98.25 139 GLU A CA 1
ATOM 1114 C C . GLU A 1 139 ? 1.069 -7.418 6.245 1.00 98.25 139 GLU A C 1
ATOM 1116 O O . GLU A 1 139 ? -0.045 -7.273 6.754 1.00 98.25 139 GLU A O 1
ATOM 1121 N N . LYS A 1 140 ? 1.802 -8.516 6.469 1.00 98.06 140 LYS A N 1
ATOM 1122 C CA . LYS A 1 140 ? 1.370 -9.589 7.380 1.00 98.06 140 LYS A CA 1
ATOM 1123 C C . LYS A 1 140 ? 1.240 -9.089 8.818 1.00 98.06 140 LYS A C 1
ATOM 1125 O O . LYS A 1 140 ? 0.215 -9.351 9.445 1.00 98.06 140 LYS A O 1
ATOM 1130 N N . GLU A 1 141 ? 2.222 -8.335 9.309 1.00 98.06 141 GLU A N 1
ATOM 1131 C CA . GLU A 1 141 ? 2.174 -7.720 10.644 1.00 98.06 141 GLU A CA 1
ATOM 1132 C C . GLU A 1 141 ? 0.986 -6.756 10.780 1.00 98.06 141 GLU A C 1
ATOM 1134 O O . GLU A 1 141 ? 0.244 -6.796 11.762 1.00 98.06 141 GLU A O 1
ATOM 1139 N N . LEU A 1 142 ? 0.748 -5.921 9.766 1.00 98.25 142 LEU A N 1
ATOM 1140 C CA . LEU A 1 142 ? -0.365 -4.973 9.747 1.00 98.25 142 LEU A CA 1
ATOM 1141 C C . LEU A 1 142 ? -1.717 -5.699 9.784 1.00 98.25 142 LEU A C 1
ATOM 1143 O O . LEU A 1 142 ? -2.619 -5.289 10.518 1.00 98.25 142 LEU A O 1
ATOM 1147 N N . ASN A 1 143 ? -1.850 -6.809 9.057 1.00 98.12 143 ASN A N 1
ATOM 1148 C CA . ASN A 1 143 ? -3.048 -7.645 9.091 1.00 98.12 143 ASN A CA 1
ATOM 1149 C C . ASN A 1 143 ? -3.287 -8.277 10.475 1.00 98.12 143 ASN A C 1
ATOM 1151 O O . ASN A 1 143 ? -4.429 -8.309 10.942 1.00 98.12 143 ASN A O 1
ATOM 1155 N N . GLU A 1 144 ? -2.237 -8.721 11.168 1.00 97.94 144 GLU A N 1
ATOM 1156 C CA . GLU A 1 144 ? -2.338 -9.242 12.539 1.00 97.94 144 GLU A CA 1
ATOM 1157 C C . GLU A 1 144 ? -2.776 -8.156 13.537 1.00 97.94 144 GLU A C 1
ATOM 1159 O O . GLU A 1 144 ? -3.683 -8.370 14.354 1.00 97.94 144 GLU A O 1
ATOM 1164 N N . VAL A 1 145 ? -2.196 -6.957 13.432 1.00 97.88 145 VAL A N 1
ATOM 1165 C CA . VAL A 1 145 ? -2.582 -5.799 14.253 1.00 97.88 145 VAL A CA 1
ATOM 1166 C C . VAL A 1 145 ? -4.032 -5.395 13.981 1.00 97.88 145 VAL A C 1
ATOM 1168 O O . VAL A 1 145 ? -4.785 -5.146 14.925 1.00 97.88 145 VAL A O 1
ATOM 1171 N N . HIS A 1 146 ? -4.467 -5.376 12.719 1.00 98.12 146 HIS A N 1
ATOM 1172 C CA . HIS A 1 146 ? -5.861 -5.109 12.363 1.00 98.12 146 HIS A CA 1
ATOM 1173 C C . HIS A 1 146 ? -6.825 -6.149 12.940 1.00 98.12 146 HIS A C 1
ATOM 1175 O O . HIS A 1 146 ? -7.861 -5.772 13.494 1.00 98.12 146 HIS A O 1
ATOM 1181 N N . SER A 1 147 ? -6.483 -7.438 12.869 1.00 97.44 147 SER A N 1
ATOM 1182 C CA . SER A 1 147 ? -7.281 -8.497 13.496 1.00 97.44 147 SER A CA 1
ATOM 1183 C C . SER A 1 147 ? -7.380 -8.292 15.010 1.00 97.44 147 SER A C 1
ATOM 1185 O O . SER A 1 147 ? -8.464 -8.373 15.588 1.00 97.44 147 SER A O 1
ATOM 1187 N N . SER A 1 148 ? -6.264 -7.956 15.659 1.00 98.12 148 SER A N 1
ATOM 1188 C CA . SER A 1 148 ? -6.220 -7.687 17.101 1.00 98.12 148 SER A CA 1
ATOM 1189 C C . SER A 1 148 ? -7.064 -6.470 17.489 1.00 98.12 148 SER A C 1
ATOM 1191 O O . SER A 1 148 ? -7.799 -6.505 18.477 1.00 98.12 148 SER A O 1
ATOM 1193 N N . LEU A 1 149 ? -7.019 -5.400 16.690 1.00 98.38 149 LEU A N 1
ATOM 1194 C CA . LEU A 1 149 ? -7.854 -4.215 16.880 1.00 98.38 149 LEU A CA 1
ATOM 1195 C C . LEU A 1 149 ? -9.344 -4.561 16.779 1.00 98.38 149 LEU A C 1
ATOM 1197 O O . LEU A 1 149 ? -10.136 -4.085 17.596 1.00 98.38 149 LEU A O 1
ATOM 1201 N N . PHE A 1 150 ? -9.725 -5.396 15.809 1.00 98.19 150 PHE A N 1
ATOM 1202 C CA . PHE A 1 150 ? -11.104 -5.854 15.659 1.00 98.19 150 PHE A CA 1
ATOM 1203 C C . PHE A 1 150 ? -11.579 -6.633 16.894 1.00 98.19 150 PHE A C 1
ATOM 1205 O O . PHE A 1 150 ? -12.660 -6.353 17.422 1.00 98.19 150 PHE A O 1
ATOM 1212 N N . GLU A 1 151 ? -10.749 -7.535 17.422 1.00 98.25 151 GLU A N 1
ATOM 1213 C CA . GLU A 1 151 ? -11.058 -8.272 18.651 1.00 98.25 151 GLU A CA 1
ATOM 1214 C C . GLU A 1 151 ? -11.188 -7.354 19.872 1.00 98.25 151 GLU A C 1
ATOM 1216 O O . GLU A 1 151 ? -12.153 -7.463 20.632 1.00 98.25 151 GLU A O 1
ATOM 1221 N N . ILE A 1 152 ? -10.282 -6.386 20.039 1.00 98.00 152 ILE A N 1
ATOM 1222 C CA . ILE A 1 152 ? -10.365 -5.400 21.127 1.00 98.00 152 ILE A CA 1
ATOM 1223 C C . ILE A 1 152 ? -11.653 -4.575 21.008 1.00 98.00 152 ILE A C 1
ATOM 1225 O O . ILE A 1 152 ? -12.349 -4.363 22.004 1.00 98.00 152 ILE A O 1
ATOM 1229 N N . GLN A 1 153 ? -12.021 -4.139 19.800 1.00 98.50 153 GLN A N 1
ATOM 1230 C CA . GLN A 1 153 ? -13.266 -3.403 19.573 1.00 98.50 153 GLN A CA 1
ATOM 1231 C C . GLN A 1 153 ? -14.507 -4.240 19.904 1.00 98.50 153 GLN A C 1
ATOM 1233 O O . GLN A 1 153 ? -15.461 -3.714 20.489 1.00 98.50 153 GLN A O 1
ATOM 1238 N N . ARG A 1 154 ? -14.511 -5.532 19.556 1.00 98.25 154 ARG A N 1
ATOM 1239 C CA . ARG A 1 154 ? -15.583 -6.465 19.928 1.00 98.25 154 ARG A CA 1
ATOM 1240 C C . ARG A 1 154 ? -15.690 -6.588 21.448 1.00 98.25 154 ARG A C 1
ATOM 1242 O O . ARG A 1 154 ? -16.768 -6.363 21.999 1.00 98.25 154 ARG A O 1
ATOM 1249 N N . LEU A 1 155 ? -14.575 -6.858 22.127 1.00 98.69 155 LEU A N 1
ATOM 1250 C CA . LEU A 1 155 ? -14.524 -6.993 23.586 1.00 98.69 155 LEU A CA 1
ATOM 1251 C C . LEU A 1 155 ? -14.971 -5.718 24.306 1.00 98.69 155 LEU A C 1
ATOM 1253 O O . LEU A 1 155 ? -15.679 -5.800 25.311 1.00 98.69 155 LEU A O 1
ATOM 1257 N N . LEU A 1 156 ? -14.620 -4.541 23.784 1.00 98.50 156 LEU A N 1
ATOM 1258 C CA . LEU A 1 156 ? -15.059 -3.259 24.332 1.00 98.50 156 LEU A CA 1
ATOM 1259 C C . LEU A 1 156 ? -16.583 -3.094 24.245 1.00 98.50 156 LEU A C 1
ATOM 1261 O O . LEU A 1 156 ? -17.213 -2.670 25.216 1.00 98.50 156 LEU A O 1
ATOM 1265 N N . LYS A 1 157 ? -17.193 -3.450 23.106 1.00 98.25 157 LYS A N 1
ATOM 1266 C CA . LYS A 1 157 ? -18.657 -3.420 22.946 1.00 98.25 157 LYS A CA 1
ATOM 1267 C C . LYS A 1 157 ? -19.335 -4.367 23.933 1.00 98.25 157 LYS A C 1
ATOM 1269 O O . LYS A 1 157 ? -20.293 -3.972 24.592 1.00 98.25 157 LYS A O 1
ATOM 1274 N N . GLU A 1 158 ? -18.813 -5.579 24.087 1.00 98.38 158 GLU A N 1
ATOM 1275 C CA . GLU A 1 158 ? -19.340 -6.548 25.050 1.00 98.38 158 GLU A CA 1
ATOM 1276 C C . GLU A 1 158 ? -19.193 -6.074 26.500 1.00 98.38 158 GLU A C 1
ATOM 1278 O O . GLU A 1 158 ? -20.129 -6.192 27.290 1.00 98.38 158 GLU A O 1
ATOM 1283 N N . ALA A 1 159 ? -18.039 -5.506 26.858 1.00 98.25 159 ALA A N 1
ATOM 1284 C CA . ALA A 1 159 ? -17.804 -4.946 28.184 1.00 98.25 159 ALA A CA 1
ATOM 1285 C C . ALA A 1 159 ? -18.763 -3.788 28.484 1.00 98.25 159 ALA A C 1
ATOM 1287 O O . ALA A 1 159 ? -19.299 -3.718 29.588 1.00 98.25 159 ALA A O 1
ATOM 1288 N N . ARG A 1 160 ? -19.044 -2.930 27.495 1.00 98.62 160 ARG A N 1
ATOM 1289 C CA . ARG A 1 160 ? -20.014 -1.835 27.625 1.00 98.62 160 ARG A CA 1
ATOM 1290 C C . ARG A 1 160 ? -21.426 -2.348 27.891 1.00 98.62 160 ARG A C 1
ATOM 1292 O O . ARG A 1 160 ? -22.088 -1.837 28.787 1.00 98.62 160 ARG A O 1
ATOM 1299 N N . VAL A 1 161 ? -21.866 -3.368 27.154 1.00 98.56 161 VAL A N 1
ATOM 1300 C CA . VAL A 1 161 ? -23.182 -3.993 27.371 1.00 98.56 161 VAL A CA 1
ATOM 1301 C C . VAL A 1 161 ? -23.259 -4.625 28.764 1.00 98.56 161 VAL A C 1
ATOM 1303 O O . VAL A 1 161 ? -24.257 -4.459 29.462 1.00 98.56 161 VAL A O 1
ATOM 1306 N N . ARG A 1 162 ? -22.194 -5.307 29.212 1.00 98.50 162 ARG A N 1
ATOM 1307 C CA . ARG A 1 162 ? -22.130 -5.863 30.574 1.00 98.50 162 ARG A CA 1
ATOM 1308 C C . ARG A 1 162 ? -22.190 -4.780 31.652 1.00 98.50 162 ARG A C 1
ATOM 1310 O O . ARG A 1 162 ? -22.903 -4.965 32.630 1.00 98.50 162 ARG A O 1
ATOM 1317 N N . ALA A 1 163 ? -21.477 -3.668 31.473 1.00 98.25 163 ALA A N 1
ATOM 1318 C CA . ALA A 1 163 ? -21.504 -2.544 32.407 1.00 98.25 163 ALA A CA 1
ATOM 1319 C C . ALA A 1 163 ? -22.912 -1.946 32.529 1.00 98.25 163 ALA A C 1
ATOM 1321 O O . ALA A 1 163 ? -23.422 -1.837 33.637 1.00 98.25 163 ALA A O 1
ATOM 1322 N N . GLN A 1 164 ? -23.578 -1.685 31.399 1.00 98.25 164 GLN A N 1
ATOM 1323 C CA . GLN A 1 164 ? -24.961 -1.192 31.387 1.00 98.25 164 GLN A CA 1
ATOM 1324 C C . GLN A 1 164 ? -25.911 -2.127 32.139 1.00 98.25 164 GLN A C 1
ATOM 1326 O O . GLN A 1 164 ? -26.715 -1.675 32.945 1.00 98.25 164 GLN A O 1
ATOM 1331 N N . LYS A 1 165 ? -25.772 -3.442 31.935 1.00 98.44 165 LYS A N 1
ATOM 1332 C CA . LYS A 1 165 ? -26.582 -4.428 32.652 1.00 98.44 165 LYS A CA 1
ATOM 1333 C C . LYS A 1 165 ? -26.368 -4.369 34.171 1.00 98.44 165 LYS A C 1
ATOM 1335 O O . LYS A 1 165 ? -27.338 -4.432 34.918 1.00 98.44 165 LYS A O 1
ATOM 1340 N N . MET A 1 166 ? -25.121 -4.252 34.630 1.00 97.88 166 MET A N 1
ATOM 1341 C CA . MET A 1 166 ? -24.831 -4.127 36.064 1.00 97.88 166 MET A CA 1
ATOM 1342 C C . MET A 1 166 ? -25.387 -2.823 36.645 1.00 97.88 166 MET A C 1
ATOM 1344 O O . MET A 1 166 ? -25.913 -2.835 37.755 1.00 97.88 166 MET A O 1
ATOM 1348 N N . ASP A 1 167 ? -25.315 -1.719 35.897 1.00 98.25 167 ASP A N 1
ATOM 1349 C CA . ASP A 1 167 ? -25.895 -0.437 36.311 1.00 98.25 167 ASP A CA 1
ATOM 1350 C C . ASP A 1 167 ? -27.424 -0.537 36.462 1.00 98.25 167 ASP A C 1
ATOM 1352 O O . ASP A 1 167 ? -27.979 -0.043 37.446 1.00 98.25 167 ASP A O 1
ATOM 1356 N N . ASP A 1 168 ? -28.105 -1.232 35.545 1.00 98.19 168 ASP A N 1
ATOM 1357 C CA . ASP A 1 168 ? -29.550 -1.479 35.619 1.00 98.19 168 ASP A CA 1
ATOM 1358 C C . ASP A 1 168 ? -29.928 -2.339 36.842 1.00 98.19 168 ASP A C 1
ATOM 1360 O O . ASP A 1 168 ? -30.877 -2.019 37.568 1.00 98.19 168 ASP A O 1
ATOM 1364 N N . GLU A 1 169 ? -29.168 -3.405 37.114 1.00 98.25 169 GLU A N 1
ATOM 1365 C CA . GLU A 1 169 ? -29.345 -4.267 38.295 1.00 98.25 169 GLU A CA 1
ATOM 1366 C C . GLU A 1 169 ? -29.110 -3.494 39.607 1.00 98.25 169 GLU A C 1
ATOM 1368 O O . GLU A 1 169 ? -29.856 -3.645 40.588 1.00 98.25 169 GLU A O 1
ATOM 1373 N N . LEU A 1 170 ? -28.102 -2.618 39.625 1.00 98.38 170 LEU A N 1
ATOM 1374 C CA . LEU A 1 170 ? -27.798 -1.744 40.754 1.00 98.38 170 LEU A CA 1
ATOM 1375 C C . LEU A 1 170 ? -28.929 -0.734 40.971 1.00 98.38 170 LEU A C 1
ATOM 1377 O O . LEU A 1 170 ? -29.392 -0.566 42.102 1.00 98.38 170 LEU A O 1
ATOM 1381 N N . LEU A 1 171 ? -29.442 -0.120 39.903 1.00 98.44 171 LEU A N 1
ATOM 1382 C CA . LEU A 1 171 ? -30.578 0.797 39.969 1.00 98.44 171 LEU A CA 1
ATOM 1383 C C . LEU A 1 171 ? -31.837 0.103 40.510 1.00 98.44 171 LEU A C 1
ATOM 1385 O O . LEU A 1 171 ? -32.561 0.676 41.330 1.00 98.44 171 LEU A O 1
ATOM 1389 N N . GLN A 1 172 ? -32.099 -1.136 40.089 1.00 98.50 172 GLN A N 1
ATOM 1390 C CA . GLN A 1 172 ? -33.202 -1.940 40.615 1.00 98.50 172 GLN A CA 1
ATOM 1391 C C . GLN A 1 172 ? -33.034 -2.217 42.117 1.00 98.50 172 GLN A C 1
ATOM 1393 O O . GLN A 1 172 ? -33.994 -2.080 42.882 1.00 98.50 172 GLN A O 1
ATOM 1398 N N . SER A 1 173 ? -31.817 -2.548 42.550 1.00 97.94 173 SER A N 1
ATOM 1399 C CA . SER A 1 173 ? -31.496 -2.812 43.957 1.00 97.94 173 SER A CA 1
ATOM 1400 C C . SER A 1 173 ? -31.639 -1.561 44.831 1.00 97.94 173 SER A C 1
ATOM 1402 O O . SER A 1 173 ? -32.207 -1.639 45.922 1.00 97.94 173 SER A O 1
ATOM 1404 N N . ILE A 1 174 ? -31.205 -0.393 44.342 1.00 98.25 174 ILE A N 1
ATOM 1405 C CA . ILE A 1 174 ? -31.394 0.893 45.031 1.00 98.25 174 ILE A CA 1
ATOM 1406 C C . ILE A 1 174 ? -32.883 1.188 45.223 1.00 98.25 174 ILE A C 1
ATOM 1408 O O . ILE A 1 174 ? -33.299 1.480 46.342 1.00 98.25 174 ILE A O 1
ATOM 1412 N N . LYS A 1 175 ? -33.707 1.037 44.178 1.00 98.12 175 LYS A N 1
ATOM 1413 C CA . LYS A 1 175 ? -35.162 1.246 44.284 1.00 98.12 175 LYS A CA 1
ATOM 1414 C C . LYS A 1 175 ? -35.801 0.319 45.319 1.00 98.12 175 LYS A C 1
ATOM 1416 O O . LYS A 1 175 ? -36.649 0.748 46.098 1.00 98.12 175 LYS A O 1
ATOM 1421 N N . ALA A 1 176 ? -35.394 -0.951 45.353 1.00 97.94 176 ALA A N 1
ATOM 1422 C CA . ALA A 1 176 ? -35.881 -1.904 46.349 1.00 97.94 176 ALA A CA 1
ATOM 1423 C C . ALA A 1 176 ? -35.493 -1.487 47.779 1.00 97.94 176 ALA A C 1
ATOM 1425 O O . ALA A 1 176 ? -36.330 -1.542 48.683 1.00 97.94 176 ALA A O 1
ATOM 1426 N N . LEU A 1 177 ? -34.256 -1.021 47.976 1.00 97.50 177 LEU A N 1
ATOM 1427 C CA . LEU A 1 177 ? -33.771 -0.525 49.263 1.00 97.50 177 LEU A CA 1
ATOM 1428 C C . LEU A 1 177 ? -34.518 0.737 49.716 1.00 97.50 177 LEU A C 1
ATOM 1430 O O . LEU A 1 177 ? -34.914 0.828 50.878 1.00 97.50 177 LEU A O 1
ATOM 1434 N N . GLU A 1 178 ? -34.731 1.699 48.818 1.00 97.62 178 GLU A N 1
ATOM 1435 C CA . GLU A 1 178 ? -35.492 2.921 49.098 1.00 97.62 178 GLU A CA 1
ATOM 1436 C C . GLU A 1 178 ? -36.934 2.603 49.505 1.00 97.62 178 GLU A C 1
ATOM 1438 O O . GLU A 1 178 ? -37.415 3.108 50.523 1.00 97.62 178 GLU A O 1
ATOM 1443 N N . ASN A 1 179 ? -37.591 1.696 48.778 1.00 96.81 179 ASN A N 1
ATOM 1444 C CA . ASN A 1 179 ? -38.931 1.221 49.119 1.00 96.81 179 ASN A CA 1
ATOM 1445 C C . ASN A 1 179 ? -38.957 0.541 50.497 1.00 96.81 179 ASN A C 1
ATOM 1447 O O . ASN A 1 179 ? -39.814 0.853 51.326 1.00 96.81 179 ASN A O 1
ATOM 1451 N N . ALA A 1 180 ? -37.996 -0.343 50.786 1.00 96.19 180 ALA A N 1
ATOM 1452 C CA . ALA A 1 180 ? -37.889 -0.994 52.091 1.00 96.19 180 ALA A CA 1
ATOM 1453 C C . ALA A 1 180 ? -37.673 0.026 53.222 1.00 96.19 180 ALA A C 1
ATOM 1455 O O . ALA A 1 180 ? -38.299 -0.068 54.279 1.00 96.19 180 ALA A O 1
ATOM 1456 N N . ARG A 1 181 ? -36.836 1.046 52.996 1.00 95.94 181 ARG A N 1
ATOM 1457 C CA . ARG A 1 181 ? -36.592 2.132 53.955 1.00 95.94 181 ARG A CA 1
ATOM 1458 C C . ARG A 1 181 ? -37.843 2.973 54.219 1.00 95.94 181 ARG A C 1
ATOM 1460 O O . ARG A 1 181 ? -37.996 3.464 55.335 1.00 95.94 181 ARG A O 1
ATOM 1467 N N . ALA A 1 182 ? -38.723 3.139 53.233 1.00 94.56 182 ALA A N 1
ATOM 1468 C CA . ALA A 1 182 ? -39.998 3.835 53.403 1.00 94.56 182 ALA A CA 1
ATOM 1469 C C . ALA A 1 182 ? -41.037 2.997 54.176 1.00 94.56 182 ALA A C 1
ATOM 1471 O O . ALA A 1 182 ? -41.788 3.544 54.986 1.00 94.56 182 ALA A O 1
ATOM 1472 N N . GLU A 1 183 ? -41.065 1.679 53.964 1.00 95.62 183 GLU A N 1
ATOM 1473 C CA . GLU A 1 183 ? -42.054 0.779 54.575 1.00 95.62 183 GLU A CA 1
ATOM 1474 C C . GLU A 1 183 ? -41.690 0.316 55.993 1.00 95.62 183 GLU A C 1
ATOM 1476 O O . GLU A 1 183 ? -42.568 0.213 56.851 1.00 95.62 183 GLU A O 1
ATOM 1481 N N . LEU A 1 184 ? -40.406 0.092 56.299 1.00 95.31 184 LEU A N 1
ATOM 1482 C CA . LEU A 1 184 ? -39.976 -0.384 57.623 1.00 95.31 184 LEU A CA 1
ATOM 1483 C C . LEU A 1 184 ? -40.447 0.515 58.788 1.00 95.31 184 LEU A C 1
ATOM 1485 O O . LEU A 1 184 ? -40.958 -0.024 59.774 1.00 95.31 184 LEU A O 1
ATOM 1489 N N . PRO A 1 185 ? -40.349 1.861 58.718 1.00 94.00 185 PRO A N 1
ATOM 1490 C CA . PRO A 1 185 ? -40.875 2.733 59.765 1.00 94.00 185 PRO A CA 1
ATOM 1491 C C . PRO A 1 185 ? -42.394 2.642 59.904 1.00 94.00 185 PRO A C 1
ATOM 1493 O O . PRO A 1 185 ? -42.890 2.641 61.028 1.00 94.00 185 PRO A O 1
ATOM 1496 N N . ARG A 1 186 ? -43.130 2.526 58.788 1.00 94.62 186 ARG A N 1
ATOM 1497 C CA . ARG A 1 186 ? -44.594 2.367 58.803 1.00 94.62 186 ARG A CA 1
ATOM 1498 C C . ARG A 1 186 ? -44.981 1.085 59.529 1.00 94.62 186 ARG A C 1
ATOM 1500 O O . ARG A 1 186 ? -45.710 1.141 60.514 1.00 94.62 186 ARG A O 1
ATOM 1507 N N . GLN A 1 187 ? -44.376 -0.036 59.139 1.00 95.00 187 GLN A N 1
ATOM 1508 C CA . GLN A 1 187 ? -44.591 -1.329 59.789 1.00 95.00 187 GLN A CA 1
ATOM 1509 C C . GLN A 1 187 ? -44.206 -1.309 61.274 1.00 95.00 187 GLN A C 1
ATOM 1511 O O . GLN A 1 187 ? -44.906 -1.894 62.099 1.00 95.00 187 GLN A O 1
ATOM 1516 N N . SER A 1 188 ? -43.111 -0.634 61.638 1.00 94.56 188 SER A N 1
ATOM 1517 C CA . SER A 1 188 ? -42.687 -0.488 63.036 1.00 94.56 188 SER A CA 1
ATOM 1518 C C . SER A 1 188 ? -43.706 0.305 63.862 1.00 94.56 188 SER A C 1
ATOM 1520 O O . SER A 1 188 ? -44.085 -0.123 64.954 1.00 94.56 188 SER A O 1
ATOM 1522 N N . VAL A 1 189 ? -44.208 1.424 63.325 1.00 95.19 189 VAL A N 1
ATOM 1523 C CA . VAL A 1 189 ? -45.251 2.239 63.965 1.00 95.19 189 VAL A CA 1
ATOM 1524 C C . VAL A 1 189 ? -46.548 1.448 64.124 1.00 95.19 189 VAL A C 1
ATOM 1526 O O . VAL A 1 189 ? -47.158 1.500 65.192 1.00 95.19 189 VAL A O 1
ATOM 1529 N N . ASP A 1 190 ? -46.962 0.699 63.106 1.00 95.94 190 ASP A N 1
ATOM 1530 C CA . ASP A 1 190 ? -48.189 -0.096 63.167 1.00 95.94 190 ASP A CA 1
ATOM 1531 C C . ASP A 1 190 ? -48.069 -1.231 64.195 1.00 95.94 190 ASP A C 1
ATOM 1533 O O . ASP A 1 190 ? -48.925 -1.356 65.073 1.00 95.94 190 ASP A O 1
ATOM 1537 N N . ARG A 1 191 ? -46.938 -1.953 64.219 1.00 96.56 191 ARG A N 1
ATOM 1538 C CA . ARG A 1 191 ? -46.639 -2.942 65.273 1.00 96.56 191 ARG A CA 1
ATOM 1539 C C . ARG A 1 191 ? -46.621 -2.319 66.669 1.00 96.56 191 ARG A C 1
ATOM 1541 O O . ARG A 1 191 ? -47.125 -2.914 67.621 1.00 96.56 191 ARG A O 1
ATOM 1548 N N . TYR A 1 192 ? -46.054 -1.120 66.812 1.00 95.38 192 TYR A N 1
ATOM 1549 C CA . TYR A 1 192 ? -46.036 -0.406 68.087 1.00 95.38 192 TYR A CA 1
ATOM 1550 C C . TYR A 1 192 ? -47.452 -0.055 68.562 1.00 95.38 192 TYR A C 1
ATOM 1552 O O . TYR A 1 192 ? -47.784 -0.317 69.721 1.00 95.38 192 TYR A O 1
ATOM 1560 N N . LYS A 1 193 ? -48.311 0.457 67.672 1.00 94.94 193 LYS A N 1
ATOM 1561 C CA . LYS A 1 193 ? -49.725 0.743 67.976 1.00 94.94 193 LYS A CA 1
ATOM 1562 C C . LYS A 1 193 ? -50.504 -0.509 68.389 1.00 94.94 193 LYS A C 1
ATOM 1564 O O . LYS A 1 193 ? -51.431 -0.432 69.197 1.00 94.94 193 LYS A O 1
ATOM 1569 N N . GLU A 1 194 ? -50.143 -1.668 67.851 1.00 95.44 194 GLU A N 1
ATOM 1570 C CA . GLU A 1 194 ? -50.784 -2.938 68.191 1.00 95.44 194 GLU A CA 1
ATOM 1571 C C .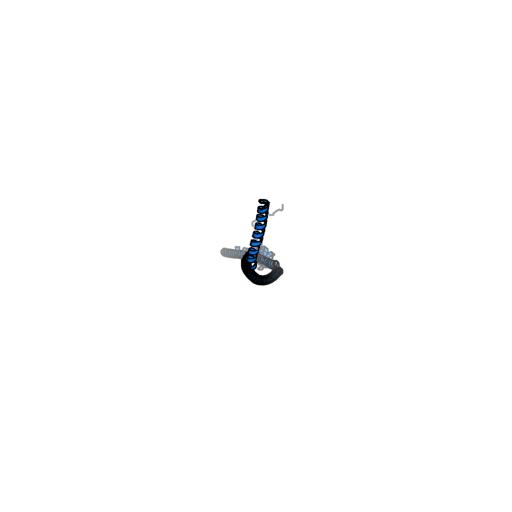 GLU A 1 194 ? -50.308 -3.539 69.521 1.00 95.44 194 GLU A C 1
ATOM 1573 O O . GLU A 1 194 ? -51.032 -4.361 70.099 1.00 95.44 194 GLU A O 1
ATOM 1578 N N . SER A 1 195 ? -49.150 -3.104 70.031 1.00 96.56 195 SER A N 1
ATOM 1579 C CA . SER A 1 195 ? -48.552 -3.615 71.266 1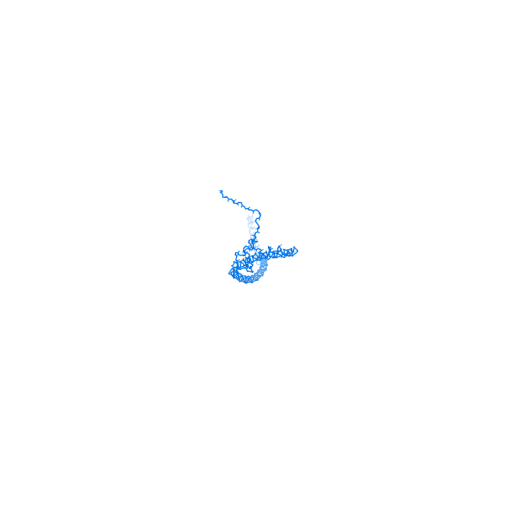.00 96.56 195 SER A CA 1
ATOM 1580 C C . SER A 1 195 ? -49.437 -3.399 72.500 1.00 96.56 195 SER A C 1
ATOM 1582 O O . SER A 1 195 ? -50.181 -2.419 72.623 1.00 96.56 195 SER A O 1
ATOM 1584 N N . THR A 1 196 ? -49.336 -4.324 73.456 1.00 95.94 196 THR A N 1
ATOM 1585 C CA . THR A 1 196 ? -50.072 -4.257 74.727 1.00 95.94 196 THR A CA 1
ATOM 1586 C C . THR A 1 196 ? -49.702 -3.014 75.528 1.00 95.94 196 THR A C 1
ATOM 1588 O O . THR A 1 196 ? -50.595 -2.305 75.987 1.00 95.94 196 THR A O 1
ATOM 1591 N N . GLY A 1 197 ? -48.408 -2.691 75.615 1.00 95.88 197 GLY A N 1
ATOM 1592 C CA . GLY A 1 197 ? -47.915 -1.517 76.338 1.00 95.88 197 GLY A CA 1
ATOM 1593 C C . GLY A 1 197 ? -48.491 -0.198 75.815 1.00 95.88 197 GLY A C 1
ATOM 1594 O O . GLY A 1 197 ? -48.922 0.636 76.611 1.00 95.88 197 GLY A O 1
ATOM 1595 N N . PHE A 1 198 ? -48.581 -0.023 74.490 1.00 95.56 198 PHE A N 1
ATOM 1596 C CA . PHE A 1 198 ? -49.208 1.164 73.899 1.00 95.56 198 PHE A CA 1
ATOM 1597 C C . PHE A 1 198 ? -50.710 1.237 74.214 1.00 95.56 198 PHE A C 1
ATOM 1599 O O . PHE A 1 198 ? -51.203 2.267 74.678 1.00 95.56 198 PHE A O 1
ATOM 1606 N N . LYS A 1 199 ? -51.441 0.130 74.023 1.00 95.38 199 LYS A N 1
ATOM 1607 C CA . LYS A 1 199 ? -52.886 0.049 74.307 1.00 95.38 199 LYS A CA 1
ATOM 1608 C C . LYS A 1 199 ? -53.208 0.308 75.784 1.00 95.38 199 LYS A C 1
ATOM 1610 O O . LYS A 1 199 ? -54.185 0.990 76.095 1.00 95.38 199 LYS A O 1
ATOM 1615 N N . GLU A 1 200 ? -52.404 -0.211 76.706 1.00 94.38 200 GLU A N 1
ATOM 1616 C CA . GLU A 1 200 ? -52.539 0.057 78.143 1.00 94.38 200 GLU A CA 1
ATOM 1617 C C . GLU A 1 200 ? -52.172 1.499 78.501 1.00 94.38 200 GLU A C 1
ATOM 1619 O O . GLU A 1 200 ? -52.870 2.125 79.305 1.00 94.38 200 GLU A O 1
ATOM 1624 N N . GLY A 1 201 ? -51.137 2.053 77.866 1.00 94.75 201 GLY A N 1
ATOM 1625 C CA . GLY A 1 201 ? -50.782 3.467 77.968 1.00 94.75 201 GLY A CA 1
ATOM 1626 C C . GLY A 1 201 ? -51.944 4.383 77.580 1.00 94.75 201 GLY A C 1
ATOM 1627 O O . GLY A 1 201 ? -52.297 5.280 78.345 1.00 94.75 201 GLY A O 1
ATOM 1628 N N . LEU A 1 202 ? -52.619 4.094 76.461 1.00 94.38 202 LEU A N 1
ATOM 1629 C CA . LEU A 1 202 ? -53.826 4.810 76.032 1.00 94.38 202 LEU A CA 1
ATOM 1630 C C . LEU A 1 202 ? -54.950 4.743 77.076 1.00 94.38 202 LEU A C 1
ATOM 1632 O O . LEU A 1 202 ? -55.546 5.771 77.401 1.00 94.38 202 LEU A O 1
ATOM 1636 N N . LYS A 1 203 ? -55.219 3.562 77.655 1.00 93.62 203 LYS A N 1
ATOM 1637 C CA . LYS A 1 203 ? -56.217 3.417 78.735 1.00 93.62 203 LYS A CA 1
ATOM 1638 C C . LYS A 1 203 ? -55.860 4.267 79.959 1.00 93.62 203 LYS A C 1
ATOM 1640 O O . LYS A 1 203 ? -56.748 4.880 80.552 1.00 93.62 203 LYS A O 1
ATOM 1645 N N . ARG A 1 204 ? -54.577 4.320 80.341 1.00 92.81 204 ARG A N 1
ATOM 1646 C CA . ARG A 1 204 ? -54.098 5.169 81.447 1.00 92.81 204 ARG A CA 1
ATOM 1647 C C . ARG A 1 204 ? -54.252 6.656 81.125 1.00 92.81 204 ARG A C 1
ATOM 1649 O O . ARG A 1 204 ? -54.796 7.385 81.948 1.00 92.81 204 ARG A O 1
ATOM 1656 N N . MET A 1 205 ? -53.858 7.099 79.930 1.00 90.25 205 MET A N 1
ATOM 1657 C CA . MET A 1 205 ? -54.033 8.491 79.489 1.00 90.25 205 MET A CA 1
ATOM 1658 C C . MET A 1 205 ? -55.507 8.920 79.468 1.00 90.25 205 MET A C 1
ATOM 1660 O O . MET A 1 205 ? -55.832 10.024 79.905 1.00 90.25 205 MET A O 1
ATOM 1664 N N . GLY A 1 206 ? -56.412 8.042 79.026 1.00 91.88 206 GLY A N 1
ATOM 1665 C CA . GLY A 1 206 ? -57.856 8.287 79.071 1.00 91.88 206 GLY A CA 1
ATOM 1666 C C . GLY A 1 206 ? -58.377 8.517 80.494 1.00 91.88 206 GLY A C 1
ATOM 1667 O O . GLY A 1 206 ? -59.173 9.421 80.725 1.00 91.88 206 GLY A O 1
ATOM 1668 N N . ARG A 1 207 ? -57.873 7.761 81.479 1.00 91.50 207 ARG A N 1
ATOM 1669 C CA . ARG A 1 207 ? -58.217 7.976 82.896 1.00 91.50 207 ARG A CA 1
ATOM 1670 C C . ARG A 1 207 ? -57.694 9.306 83.424 1.00 91.50 207 ARG A C 1
ATOM 1672 O O . ARG A 1 207 ? -58.447 10.023 84.066 1.00 91.50 207 ARG A O 1
ATOM 1679 N N . VAL A 1 208 ? -56.441 9.653 83.124 1.00 91.06 208 VAL A N 1
ATOM 1680 C CA . VAL A 1 208 ? -55.841 10.925 83.567 1.00 91.06 208 VAL A CA 1
ATOM 1681 C C . VAL A 1 208 ? -56.592 12.122 82.981 1.00 91.06 208 VAL A C 1
ATOM 1683 O O . VAL A 1 208 ? -56.891 13.070 83.700 1.00 91.06 208 VAL A O 1
ATOM 1686 N N . THR A 1 209 ? -56.939 12.076 81.693 1.00 91.00 209 THR A N 1
ATOM 1687 C CA . THR A 1 209 ? -57.711 13.146 81.035 1.00 91.00 209 THR A CA 1
ATOM 1688 C C . THR A 1 209 ? -59.141 13.237 81.566 1.00 91.00 209 THR A C 1
ATOM 1690 O O . THR A 1 209 ? -59.618 14.345 81.807 1.00 91.00 209 THR A O 1
ATOM 1693 N N . TYR A 1 210 ? -59.797 12.102 81.827 1.00 90.62 210 TYR A N 1
ATOM 1694 C CA . TYR A 1 210 ? -61.103 12.063 82.486 1.00 90.62 210 TYR A CA 1
ATOM 1695 C C . TYR A 1 210 ? -61.051 12.644 83.905 1.00 90.62 210 TYR A C 1
ATOM 1697 O O . TYR A 1 210 ? -61.851 13.513 84.236 1.00 90.62 210 TYR A O 1
ATOM 1705 N N . GLU A 1 211 ? -60.086 12.225 84.731 1.00 91.62 211 GLU A N 1
ATOM 1706 C CA . GLU A 1 211 ? -59.895 12.763 86.082 1.00 91.62 211 GLU A CA 1
ATOM 1707 C C . GLU A 1 211 ? -59.602 14.262 86.063 1.00 91.62 211 GLU A C 1
ATOM 1709 O O . GLU A 1 211 ? -60.161 15.008 86.865 1.00 91.62 211 GLU A O 1
ATOM 1714 N N . TYR A 1 212 ? -58.739 14.720 85.155 1.00 91.50 212 TYR A N 1
ATOM 1715 C CA . TYR A 1 212 ? -58.431 16.137 85.008 1.00 91.50 212 TYR A CA 1
ATOM 1716 C C . TYR A 1 212 ? -59.677 16.938 84.609 1.00 91.50 212 TYR A C 1
ATOM 1718 O O . TYR A 1 212 ? -60.010 17.925 85.266 1.00 91.50 212 TYR A O 1
ATOM 1726 N N . GLY A 1 213 ? -60.410 16.483 83.588 1.00 92.19 213 GLY A N 1
ATOM 1727 C CA . GLY A 1 213 ? -61.666 17.102 83.162 1.00 92.19 213 GLY A CA 1
ATOM 1728 C C . GLY A 1 213 ? -62.713 17.126 84.276 1.00 92.19 213 GLY A C 1
ATOM 1729 O O . GLY A 1 213 ? -63.355 18.153 84.487 1.00 92.19 213 GLY A O 1
ATOM 1730 N N . TYR A 1 214 ? -62.826 16.039 85.042 1.00 90.69 214 TYR A N 1
ATOM 1731 C CA . TYR A 1 214 ? -63.707 15.949 86.203 1.00 90.69 214 TYR A CA 1
ATOM 1732 C C . TYR A 1 214 ? -63.330 16.960 87.287 1.00 90.69 214 TYR A C 1
ATOM 1734 O O . TYR A 1 214 ? -64.193 17.705 87.739 1.00 90.69 214 TYR A O 1
ATOM 1742 N N . ARG A 1 215 ? -62.048 17.058 87.668 1.00 90.56 215 ARG A N 1
ATOM 1743 C CA . ARG A 1 215 ? -61.587 18.045 88.662 1.00 90.56 215 ARG A CA 1
ATOM 1744 C C . ARG A 1 215 ? -61.864 19.478 88.214 1.00 90.56 215 ARG A C 1
ATOM 1746 O O . ARG A 1 215 ? -62.297 20.292 89.023 1.00 90.56 215 ARG A O 1
ATOM 1753 N N . VAL A 1 216 ? -61.649 19.789 86.936 1.00 91.12 216 VAL A N 1
ATOM 1754 C CA . VAL A 1 216 ? -61.949 21.116 86.376 1.00 91.12 216 VAL A CA 1
ATOM 1755 C C . VAL A 1 216 ? -63.454 21.398 86.395 1.00 91.12 216 VAL A C 1
ATOM 1757 O O . VAL A 1 216 ? -63.862 22.486 86.800 1.00 91.12 216 VAL A O 1
ATOM 1760 N N . ALA A 1 217 ? -64.287 20.441 85.983 1.00 89.38 217 ALA A N 1
ATOM 1761 C CA . ALA A 1 217 ? -65.742 20.584 86.011 1.00 89.38 217 ALA A CA 1
ATOM 1762 C C . ALA A 1 217 ? -66.273 20.738 87.444 1.00 89.38 217 ALA A C 1
ATOM 1764 O O . ALA A 1 217 ? -67.100 21.609 87.696 1.00 89.38 217 ALA A O 1
ATOM 1765 N N . LEU A 1 218 ? -65.743 19.955 88.384 1.00 87.06 218 LEU A N 1
ATOM 1766 C CA . LEU A 1 218 ? -66.074 20.026 89.803 1.00 87.06 218 LEU A CA 1
ATOM 1767 C C . LEU A 1 218 ? -65.702 21.390 90.399 1.00 87.06 218 LEU A C 1
ATOM 1769 O O . LEU A 1 218 ? -66.530 22.023 91.044 1.00 87.06 218 LEU A O 1
ATOM 1773 N N . ALA A 1 219 ? -64.498 21.892 90.116 1.00 88.00 219 ALA A N 1
ATOM 1774 C CA . ALA A 1 219 ? -64.078 23.223 90.551 1.00 88.00 219 ALA A CA 1
ATOM 1775 C C . ALA A 1 219 ? -64.971 24.335 89.970 1.00 88.00 219 ALA A C 1
ATOM 1777 O O . ALA A 1 219 ? -65.318 25.280 90.674 1.00 88.00 219 ALA A O 1
ATOM 1778 N N . ARG A 1 220 ? -65.391 24.214 88.701 1.00 88.06 220 ARG A N 1
ATOM 1779 C CA . ARG A 1 220 ? -66.349 25.147 88.078 1.00 88.06 220 ARG A CA 1
ATOM 1780 C C . ARG A 1 220 ? -67.734 25.074 88.717 1.00 88.06 220 ARG A C 1
ATOM 1782 O O . ARG A 1 220 ? -68.358 26.112 88.896 1.00 88.06 220 ARG A O 1
ATOM 1789 N N . PHE A 1 221 ? -68.203 23.878 89.061 1.00 86.12 221 PHE A N 1
ATOM 1790 C CA . PHE A 1 221 ? -69.477 23.679 89.752 1.00 86.12 221 PHE A CA 1
ATOM 1791 C C . PHE A 1 221 ? -69.461 24.331 91.141 1.00 86.12 221 PHE A C 1
ATOM 1793 O O . PHE A 1 221 ? -70.346 25.124 91.446 1.00 86.12 221 PHE A O 1
ATOM 1800 N N . HIS A 1 222 ? -68.403 24.107 91.926 1.00 83.94 222 HIS A N 1
ATOM 1801 C CA . HIS A 1 222 ? -68.228 24.740 93.240 1.00 83.94 222 HIS A CA 1
ATOM 1802 C C . HIS A 1 222 ? -68.135 26.272 93.137 1.00 83.94 222 HIS A C 1
ATOM 1804 O O . HIS A 1 222 ? -68.677 26.983 93.974 1.00 83.94 222 HIS A O 1
ATOM 1810 N N . ALA A 1 223 ? -67.496 26.803 92.089 1.00 83.50 223 ALA A N 1
ATOM 1811 C CA . ALA A 1 223 ? -67.439 28.247 91.855 1.00 83.50 223 ALA A CA 1
ATOM 1812 C C . ALA A 1 223 ? -68.802 28.864 91.476 1.00 83.50 223 ALA A C 1
ATOM 1814 O O . ALA A 1 223 ? -69.012 30.055 91.692 1.00 83.50 223 ALA A O 1
ATOM 1815 N N . LEU A 1 224 ? -69.720 28.077 90.902 1.00 80.12 224 LEU A N 1
ATOM 1816 C CA . LEU A 1 224 ? -71.070 28.519 90.545 1.00 80.12 224 LEU A CA 1
ATOM 1817 C C . LEU A 1 224 ? -72.068 28.360 91.700 1.00 80.12 224 LEU A C 1
ATOM 1819 O O . LEU A 1 224 ? -73.096 29.037 91.685 1.00 80.12 224 LEU A O 1
ATOM 1823 N N . HIS A 1 225 ? -71.826 27.449 92.649 1.00 75.06 225 HIS A N 1
ATOM 1824 C CA . HIS A 1 225 ? -72.722 27.133 93.773 1.00 75.06 225 HIS A CA 1
ATOM 1825 C C . HIS A 1 225 ? -71.932 27.162 95.100 1.00 75.06 225 HIS A C 1
ATOM 1827 O O . HIS A 1 225 ? -71.634 26.107 95.654 1.00 75.06 225 HIS A O 1
ATOM 1833 N N . PRO A 1 226 ? -71.548 28.354 95.599 1.00 69.62 226 PRO A N 1
ATOM 1834 C CA . PRO A 1 226 ? -70.610 28.496 96.719 1.00 69.62 226 PRO A 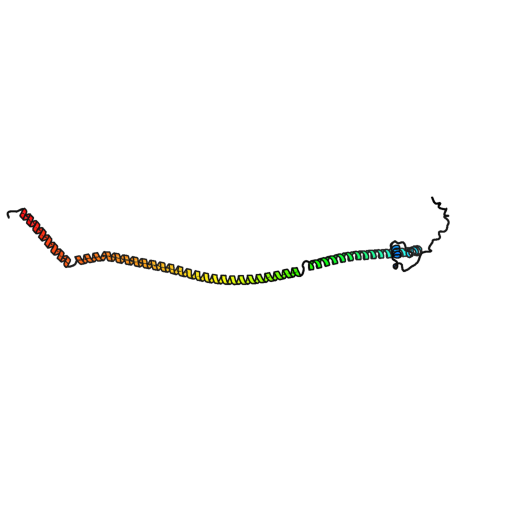CA 1
ATOM 1835 C C . PRO A 1 226 ? -71.146 28.070 98.101 1.00 69.62 226 PRO A C 1
ATOM 1837 O O . PRO A 1 226 ? -70.342 27.923 99.016 1.00 69.62 226 PRO A O 1
ATOM 1840 N N . ASP A 1 227 ? -72.458 27.835 98.243 1.00 64.38 227 ASP A N 1
ATOM 1841 C CA . ASP A 1 227 ? -73.130 27.569 99.530 1.00 64.38 227 ASP A CA 1
ATOM 1842 C C . ASP A 1 227 ? -73.871 26.206 99.584 1.00 64.38 227 ASP A C 1
ATOM 1844 O O . ASP A 1 227 ? -74.895 26.069 100.256 1.00 64.38 227 ASP A O 1
ATOM 1848 N N . SER A 1 228 ? -73.399 25.187 98.853 1.00 60.50 228 SER A N 1
ATOM 1849 C CA . SER A 1 228 ? -73.848 23.778 98.964 1.00 60.50 228 SER A CA 1
ATOM 1850 C C . SER A 1 228 ? -72.712 22.878 99.432 1.00 60.50 228 SER A C 1
ATOM 1852 O O . SER A 1 228 ? -72.999 21.946 100.213 1.00 60.50 228 SER A O 1
#